Protein AF-A0A4D7C1N7-F1 (afdb_monomer_lite)

Organism: NCBI:txid1763828

InterPro domains:
  IPR000531 TonB-dependent receptor-like, beta-barrel [PF00593] (31-171)
  IPR036942 TonB-dependent receptor-like, beta-barrel domain superfamily [G3DSA:2.40.170.20] (19-176)

pLDDT: mean 81.2, std 18.12, range [31.86, 98.12]

Radius of gyration: 34.96 Å; chains: 1; bounding box: 99×56×74 Å

Foldseek 3Di:
DDDDDDDDDDDPPDDPPPDAPAAPADPDHKDKDKDKDKDKDWDKDCDDPQLQDPPSDPPSFWRQHIWIDMKMKIKIKMKMKHFHHDDDQQFNTKIKIKMKMWMAMPQPGIDIKIKIKIWGDRDPPDIDIDMDIDDDDDDDRCRRTPDDIDGDDDDPDDLLADDDDQSHVVNDVVNVVVCVVVVSHPVVVPPDPDDDPDDDD

Structure (mmCIF, N/CA/C/O backbone):
data_AF-A0A4D7C1N7-F1
#
_entry.id   AF-A0A4D7C1N7-F1
#
loop_
_atom_site.group_PDB
_atom_site.id
_atom_site.type_symbol
_atom_site.label_atom_id
_atom_site.label_alt_id
_atom_site.label_comp_id
_atom_site.label_asym_id
_atom_site.label_entity_id
_atom_site.label_seq_id
_atom_site.pdbx_PDB_ins_code
_atom_site.Cartn_x
_atom_site.Cartn_y
_atom_site.Cartn_z
_atom_site.occupancy
_atom_site.B_iso_or_equiv
_atom_site.auth_seq_id
_atom_site.auth_comp_id
_atom_site.auth_asym_id
_atom_site.auth_atom_id
_atom_site.pdbx_PDB_model_num
ATOM 1 N N . MET A 1 1 ? -36.394 29.570 6.325 1.00 36.06 1 MET A N 1
ATOM 2 C CA . MET A 1 1 ? -37.625 29.025 5.717 1.00 36.06 1 MET A CA 1
ATOM 3 C C . MET A 1 1 ? -37.287 27.604 5.279 1.00 36.06 1 MET A C 1
ATOM 5 O O . MET A 1 1 ? -36.776 27.417 4.192 1.00 36.06 1 MET A O 1
ATOM 9 N N . VAL A 1 2 ? -37.110 26.655 6.207 1.00 39.69 2 VAL A N 1
ATOM 10 C CA . VAL A 1 2 ? -38.154 25.802 6.819 1.00 39.69 2 VAL A CA 1
ATOM 11 C C . VAL A 1 2 ? -39.262 25.487 5.828 1.00 39.69 2 VAL A C 1
ATOM 13 O O . VAL A 1 2 ? -39.959 26.418 5.453 1.00 39.69 2 VAL A O 1
ATOM 16 N N . LEU A 1 3 ? -39.399 24.210 5.463 1.00 31.86 3 LEU A N 1
ATOM 17 C CA . LEU A 1 3 ? -40.602 23.397 5.679 1.00 31.86 3 LEU A CA 1
ATOM 18 C C . LEU A 1 3 ? -40.221 21.906 5.539 1.00 31.86 3 LEU A C 1
ATOM 20 O O . LEU A 1 3 ? -39.927 21.435 4.445 1.00 31.86 3 LEU A O 1
ATOM 24 N N . TYR A 1 4 ? -40.224 21.181 6.661 1.00 44.03 4 TYR A N 1
ATOM 25 C CA . TYR A 1 4 ? -40.643 19.774 6.676 1.00 44.03 4 TYR A CA 1
ATOM 26 C C . TYR A 1 4 ? -42.178 19.762 6.687 1.00 44.03 4 TYR A C 1
ATOM 28 O O . TYR A 1 4 ? -42.777 20.662 7.284 1.00 44.03 4 TYR A O 1
ATOM 36 N N . PRO A 1 5 ? -42.805 18.760 6.054 1.00 56.47 5 PRO A N 1
ATOM 37 C CA . PRO A 1 5 ? -43.785 17.988 6.816 1.00 56.47 5 PRO A CA 1
ATOM 38 C C . PRO A 1 5 ? -43.743 16.474 6.521 1.00 56.47 5 PRO A C 1
ATOM 40 O O . PRO A 1 5 ? -43.753 16.034 5.375 1.00 56.47 5 PRO A O 1
ATOM 43 N N . ASP A 1 6 ? -43.673 15.707 7.609 1.00 48.59 6 ASP A N 1
ATOM 44 C CA . ASP A 1 6 ? -44.463 14.515 7.948 1.00 48.59 6 ASP A CA 1
ATOM 45 C C . ASP A 1 6 ? -44.915 13.535 6.848 1.00 48.59 6 ASP A C 1
ATOM 47 O O . ASP A 1 6 ? -45.867 13.792 6.112 1.00 48.59 6 ASP A O 1
ATOM 51 N N . LEU A 1 7 ? -44.373 12.305 6.893 1.00 44.16 7 LEU A N 1
ATOM 52 C CA . LEU A 1 7 ? -45.100 11.103 6.466 1.00 44.16 7 LEU A CA 1
ATOM 53 C C . LEU A 1 7 ? -45.014 9.974 7.515 1.00 44.16 7 LEU A C 1
ATOM 55 O O . LEU A 1 7 ? -43.920 9.691 8.013 1.00 44.16 7 LEU A O 1
ATOM 59 N N . PRO A 1 8 ? -46.143 9.319 7.859 1.00 49.84 8 PRO A N 1
ATOM 60 C CA . PRO A 1 8 ? -46.243 8.457 9.029 1.00 49.84 8 PRO A CA 1
ATOM 61 C C . PRO A 1 8 ? -46.260 6.948 8.657 1.00 49.84 8 PRO A C 1
ATOM 63 O O . PRO A 1 8 ? -46.910 6.526 7.709 1.00 49.84 8 PRO A O 1
ATOM 66 N N . TRP A 1 9 ? -45.499 6.157 9.427 1.00 44.12 9 TRP A N 1
ATOM 67 C CA . TRP A 1 9 ? -45.561 4.699 9.670 1.00 44.12 9 TRP A CA 1
ATOM 68 C C . TRP A 1 9 ? -46.012 3.733 8.542 1.00 44.12 9 TRP A C 1
ATOM 70 O O . TRP A 1 9 ? -47.191 3.475 8.334 1.00 44.12 9 TRP A O 1
ATOM 80 N N . TYR A 1 10 ? -45.054 2.967 8.006 1.00 42.97 10 TYR A N 1
ATOM 81 C CA . TYR A 1 10 ? -45.250 1.526 7.798 1.00 42.97 10 TYR A CA 1
ATOM 82 C C . TYR A 1 10 ? -44.288 0.780 8.722 1.00 42.97 10 TYR A C 1
ATOM 84 O O . TYR A 1 10 ? -43.076 0.731 8.526 1.00 42.97 10 TYR A O 1
ATOM 92 N N . SER A 1 11 ? -44.856 0.265 9.807 1.00 51.91 11 SER A N 1
ATOM 93 C CA . SER A 1 11 ? -44.185 -0.580 10.780 1.00 51.91 11 SER A CA 1
ATOM 94 C C . SER A 1 11 ? -43.957 -1.969 10.185 1.00 51.91 11 SER A C 1
ATOM 96 O O . SER A 1 11 ? -44.837 -2.821 10.246 1.00 51.91 11 SER A O 1
ATOM 98 N N . THR A 1 12 ? -42.738 -2.237 9.730 1.00 44.12 12 THR A N 1
ATOM 99 C CA . THR A 1 12 ? -42.162 -3.590 9.693 1.00 44.12 12 THR A CA 1
ATOM 100 C C . THR A 1 12 ? -41.132 -3.735 10.811 1.00 44.12 12 THR A C 1
ATOM 102 O O . THR A 1 12 ? -39.962 -4.045 10.611 1.00 44.12 12 THR A O 1
ATOM 105 N N . ARG A 1 13 ? -41.595 -3.559 12.056 1.00 55.88 13 ARG A N 1
ATOM 106 C CA . ARG A 1 13 ? -40.982 -4.237 13.202 1.00 55.88 13 ARG A CA 1
ATOM 107 C C . ARG A 1 13 ? -41.316 -5.724 13.109 1.00 55.88 13 ARG A C 1
ATOM 109 O O . ARG A 1 13 ? -42.273 -6.187 13.715 1.00 55.88 13 ARG A O 1
ATOM 116 N N . CYS A 1 14 ? -40.530 -6.476 12.350 1.00 43.00 14 CYS A N 1
ATOM 117 C CA . CYS A 1 14 ? -40.550 -7.930 12.425 1.00 43.00 14 CYS A CA 1
ATOM 118 C C . CYS A 1 14 ? -39.119 -8.450 12.231 1.00 43.00 14 CYS A C 1
ATOM 120 O O . CYS A 1 14 ? -38.614 -8.503 11.119 1.00 43.00 14 CYS A O 1
ATOM 122 N N . CYS A 1 15 ? -38.457 -8.786 13.343 1.00 48.84 15 CYS A N 1
ATOM 123 C CA . CYS A 1 15 ? -37.173 -9.502 13.404 1.00 48.84 15 CYS A CA 1
ATOM 124 C C . CYS A 1 15 ? -35.856 -8.753 13.095 1.00 48.84 15 CYS A C 1
ATOM 126 O O . CYS A 1 15 ? -35.024 -9.254 12.349 1.00 48.84 15 CYS A O 1
ATOM 128 N N . GLN A 1 16 ? -35.540 -7.670 13.815 1.00 47.62 16 GLN A N 1
ATOM 129 C CA . GLN A 1 16 ? -34.135 -7.248 14.009 1.00 47.62 16 GLN A CA 1
ATOM 130 C C . GLN A 1 16 ? -33.789 -7.108 15.494 1.00 47.62 16 GLN A C 1
ATOM 132 O O . GLN A 1 16 ? -33.420 -6.059 16.004 1.00 47.62 16 GLN A O 1
ATOM 137 N N . ARG A 1 17 ? -33.893 -8.228 16.213 1.00 43.50 17 ARG A N 1
ATOM 138 C CA . ARG A 1 17 ? -33.329 -8.391 17.559 1.00 43.50 17 ARG A CA 1
ATOM 139 C C . ARG A 1 17 ? -31.938 -9.027 17.464 1.00 43.50 17 ARG A C 1
ATOM 141 O O . ARG A 1 17 ? -31.672 -10.031 18.112 1.00 43.50 17 ARG A O 1
ATOM 148 N N . ARG A 1 18 ? -31.047 -8.473 16.638 1.00 50.19 18 ARG A N 1
ATOM 149 C CA . ARG A 1 18 ? -29.606 -8.706 16.796 1.00 50.19 18 ARG A CA 1
ATOM 150 C C . ARG A 1 18 ? -29.072 -7.477 17.501 1.00 50.19 18 ARG A C 1
ATOM 152 O O . ARG A 1 18 ? -28.907 -6.441 16.872 1.00 50.19 18 ARG A O 1
ATOM 159 N N . ARG A 1 19 ? -28.903 -7.567 18.825 1.00 58.88 19 ARG A N 1
ATOM 160 C CA . ARG A 1 19 ? -28.134 -6.550 19.545 1.00 58.88 19 ARG A CA 1
ATOM 161 C C . ARG A 1 19 ? -26.774 -6.486 18.846 1.00 58.88 19 ARG A C 1
ATOM 163 O O . ARG A 1 19 ? -26.156 -7.546 18.712 1.00 58.88 19 ARG A O 1
ATOM 170 N N . PRO A 1 20 ? -26.355 -5.322 18.335 1.00 69.62 20 PRO A N 1
ATOM 171 C CA . PRO A 1 20 ? -25.002 -5.176 17.834 1.00 69.62 20 PRO A CA 1
ATOM 172 C C . PRO A 1 20 ? -24.020 -5.651 18.909 1.00 69.62 20 PRO A C 1
ATOM 174 O O . PRO A 1 20 ? -24.301 -5.525 20.103 1.00 69.62 20 PRO A O 1
ATOM 177 N N . VAL A 1 21 ? -22.902 -6.248 18.501 1.00 79.12 21 VAL A N 1
ATOM 178 C CA . VAL A 1 21 ? -21.856 -6.622 19.457 1.00 79.12 21 VAL A CA 1
ATOM 179 C C . VAL A 1 21 ? -21.313 -5.320 20.037 1.00 79.12 21 VAL A C 1
ATOM 181 O O . VAL A 1 21 ? -20.718 -4.524 19.320 1.00 79.12 21 VAL A O 1
ATOM 184 N N . THR A 1 22 ? -21.575 -5.088 21.315 1.00 81.44 22 THR A N 1
ATOM 185 C CA . THR A 1 22 ? -21.154 -3.900 22.060 1.00 81.44 22 THR A CA 1
ATOM 186 C C . THR A 1 22 ? -20.223 -4.362 23.171 1.00 81.44 22 THR A C 1
ATOM 188 O O . THR A 1 22 ? -20.437 -5.428 23.758 1.00 81.44 22 THR A O 1
ATOM 191 N N . SER A 1 23 ? -19.158 -3.607 23.438 1.00 78.56 23 SER A N 1
ATOM 192 C CA . SER A 1 23 ? -18.280 -3.925 24.563 1.00 78.56 23 SER A CA 1
ATOM 193 C C . SER A 1 23 ? -19.029 -3.695 25.886 1.00 78.56 23 SER A C 1
ATOM 195 O O . SER A 1 23 ? -19.930 -2.861 25.950 1.00 78.56 23 SER A O 1
ATOM 197 N N . PRO A 1 24 ? -18.697 -4.411 26.971 1.00 79.25 24 PRO A N 1
ATOM 198 C CA . PRO A 1 24 ? -19.421 -4.285 28.240 1.00 79.25 24 PRO A CA 1
ATOM 199 C C . PRO A 1 24 ? -19.330 -2.888 28.887 1.00 79.25 24 PRO A C 1
ATOM 201 O O . PRO A 1 24 ? -20.067 -2.615 29.833 1.00 79.25 24 PRO A O 1
ATOM 204 N N . PHE A 1 25 ? -18.445 -2.012 28.398 1.00 82.69 25 PHE A N 1
ATOM 205 C CA . PHE A 1 25 ? -18.213 -0.670 28.938 1.00 82.69 25 PHE A CA 1
ATOM 206 C C . PHE A 1 25 ? -18.481 0.462 27.935 1.00 82.69 25 PHE A C 1
ATOM 208 O O . PHE A 1 25 ? -18.199 1.616 28.259 1.00 82.69 25 PHE A O 1
ATOM 215 N N . ALA A 1 26 ? -19.020 0.156 26.753 1.00 83.69 26 ALA A N 1
ATOM 216 C CA . ALA A 1 26 ? -19.435 1.147 25.763 1.00 83.69 26 ALA A CA 1
ATOM 217 C C . ALA A 1 26 ? -20.944 1.063 25.502 1.00 83.69 26 ALA A C 1
ATOM 219 O O . ALA A 1 26 ? -21.574 0.031 25.731 1.00 83.69 26 ALA A O 1
ATOM 220 N N . GLU A 1 27 ? -21.521 2.156 25.019 1.00 82.94 27 GLU A N 1
ATOM 221 C CA . GLU A 1 27 ? -22.913 2.231 24.575 1.00 82.94 27 GLU A CA 1
ATOM 222 C C . GLU A 1 27 ? -22.997 2.009 23.057 1.00 82.94 27 GLU A C 1
ATOM 224 O O . GLU A 1 27 ? -23.928 1.370 22.555 1.00 82.94 27 GLU A O 1
ATOM 229 N N . THR A 1 28 ? -21.972 2.456 22.330 1.00 86.75 28 THR A N 1
ATOM 230 C CA . THR A 1 28 ? -21.829 2.293 20.885 1.00 86.75 28 THR A CA 1
ATOM 231 C C . THR A 1 28 ? -21.400 0.875 20.506 1.00 86.75 28 THR A C 1
ATOM 233 O O . THR A 1 28 ? -20.572 0.230 21.153 1.00 86.75 28 THR A O 1
ATOM 236 N N . SER A 1 29 ? -21.948 0.377 19.400 1.00 89.94 29 SER A N 1
ATOM 237 C CA . SER A 1 29 ? -21.620 -0.937 18.855 1.00 89.94 29 SER A CA 1
ATOM 238 C C . SER A 1 29 ? -20.271 -0.993 18.146 1.00 89.94 29 SER A C 1
ATOM 240 O O . SER A 1 29 ? -19.828 -0.012 17.553 1.00 89.94 29 SER A O 1
ATOM 242 N N . VAL A 1 30 ? -19.689 -2.188 18.086 1.00 92.31 30 VAL A N 1
ATOM 243 C CA . VAL A 1 30 ? -18.550 -2.493 17.218 1.00 92.31 30 VAL A CA 1
ATOM 244 C C . VAL A 1 30 ? -18.946 -2.317 15.751 1.00 92.31 30 VAL A C 1
ATOM 246 O O . VAL A 1 30 ? -19.902 -2.932 15.274 1.00 92.31 30 VAL A O 1
ATOM 249 N N . GLY A 1 31 ? -18.192 -1.482 15.039 1.00 93.12 31 GLY A N 1
ATOM 250 C CA . GLY A 1 31 ? -18.296 -1.302 13.596 1.00 93.12 31 GLY A CA 1
ATOM 251 C C . GLY A 1 31 ? -17.292 -2.189 12.870 1.00 93.12 31 GLY A C 1
ATOM 252 O O . GLY A 1 31 ? -16.170 -2.363 13.336 1.00 93.12 31 GLY A O 1
ATOM 253 N N . PHE A 1 32 ? -17.674 -2.743 11.724 1.00 95.44 32 PHE A N 1
ATOM 254 C CA . PHE A 1 32 ? -16.751 -3.473 10.861 1.00 95.44 32 PHE A CA 1
ATOM 255 C C . PHE A 1 32 ? -17.080 -3.227 9.391 1.00 95.44 32 PHE A C 1
ATOM 257 O O . PHE A 1 32 ? -18.236 -2.983 9.041 1.00 95.44 32 PHE A O 1
ATOM 264 N N . ALA A 1 33 ? -16.071 -3.342 8.537 1.00 96.38 33 ALA A N 1
ATOM 265 C CA . ALA A 1 33 ? -16.239 -3.400 7.094 1.00 96.38 33 ALA A CA 1
ATOM 266 C C . ALA A 1 33 ? -15.309 -4.464 6.517 1.00 96.38 33 ALA A C 1
ATOM 268 O O . ALA A 1 33 ? -14.191 -4.653 6.989 1.00 96.38 33 ALA A O 1
ATOM 269 N N . ILE A 1 34 ? -15.785 -5.178 5.504 1.00 97.62 34 ILE A N 1
ATOM 270 C CA . ILE A 1 34 ? -15.008 -6.159 4.750 1.00 97.62 34 ILE A CA 1
ATOM 271 C C . ILE A 1 34 ? -15.309 -5.974 3.271 1.00 97.62 34 ILE A C 1
ATOM 273 O O . ILE A 1 34 ? -16.431 -5.626 2.900 1.00 97.62 34 ILE A O 1
ATOM 277 N N . GLY A 1 35 ? -14.320 -6.209 2.423 1.00 97.81 35 GLY A N 1
ATOM 278 C CA . GLY A 1 35 ? -14.484 -6.043 0.990 1.00 97.81 35 GLY A CA 1
ATOM 279 C C . GLY A 1 35 ? -13.368 -6.688 0.193 1.00 97.81 35 GLY A C 1
ATOM 280 O O . GLY A 1 35 ? -12.356 -7.136 0.733 1.00 97.81 35 GLY A O 1
ATOM 281 N N . GLY A 1 36 ? -13.571 -6.727 -1.116 1.00 97.81 36 GLY A N 1
ATOM 282 C CA . GLY A 1 36 ? -12.571 -7.165 -2.072 1.00 97.81 36 GLY A CA 1
ATOM 283 C C . GLY A 1 36 ? -12.666 -6.354 -3.353 1.00 97.81 36 GLY A C 1
ATOM 284 O O . GLY A 1 36 ? -13.717 -5.795 -3.665 1.00 97.81 36 GLY A O 1
ATOM 285 N N . GLU A 1 37 ? -11.556 -6.271 -4.073 1.00 96.62 37 GLU A N 1
ATOM 286 C CA . GLU A 1 37 ? -11.440 -5.475 -5.286 1.00 96.62 37 GLU A CA 1
ATOM 287 C C . GLU A 1 37 ? -10.559 -6.177 -6.320 1.00 96.62 37 GLU A C 1
ATOM 289 O O . GLU A 1 37 ? -9.574 -6.832 -5.982 1.00 96.62 37 GLU A O 1
ATOM 294 N N . TYR A 1 38 ? -10.907 -6.017 -7.595 1.00 97.31 38 TYR A N 1
ATOM 295 C CA . TYR A 1 38 ? -10.075 -6.419 -8.720 1.00 97.31 38 TYR A CA 1
ATOM 296 C C . TYR A 1 38 ? -9.839 -5.222 -9.637 1.00 97.31 38 TYR A C 1
ATOM 298 O O . TYR A 1 38 ? -10.790 -4.543 -10.027 1.00 97.31 38 TYR A O 1
ATOM 306 N N . ARG A 1 39 ? -8.580 -4.985 -10.016 1.00 96.25 39 ARG A N 1
ATOM 307 C CA . ARG A 1 39 ? -8.201 -3.919 -10.953 1.00 96.25 39 ARG A CA 1
ATOM 308 C C . ARG A 1 39 ? -7.243 -4.440 -12.018 1.00 96.25 39 ARG A C 1
ATOM 310 O O . ARG A 1 39 ? -6.283 -5.136 -11.699 1.00 96.25 39 ARG A O 1
ATOM 317 N N . GLY A 1 40 ? -7.475 -4.054 -13.270 1.00 95.81 40 GLY A N 1
ATOM 318 C CA . GLY A 1 40 ? -6.575 -4.310 -14.395 1.00 95.81 40 GLY A CA 1
ATOM 319 C C . GLY A 1 40 ? -6.024 -3.007 -14.963 1.00 95.81 40 GLY A C 1
ATOM 320 O O . GLY A 1 40 ? -6.782 -2.078 -15.232 1.00 95.81 40 GLY A O 1
ATOM 321 N N . TYR A 1 41 ? -4.710 -2.945 -15.161 1.00 94.38 41 TYR A N 1
ATOM 322 C CA . TYR A 1 41 ? -4.005 -1.787 -15.702 1.00 94.38 41 TYR A CA 1
ATOM 323 C C . TYR A 1 41 ? -3.310 -2.163 -17.003 1.00 94.38 41 TYR A C 1
ATOM 325 O O . TYR A 1 41 ? -2.660 -3.205 -17.089 1.00 94.38 41 TYR A O 1
ATOM 333 N N . ARG A 1 42 ? -3.416 -1.298 -18.013 1.00 94.56 42 ARG A N 1
ATOM 334 C CA . ARG A 1 42 ? -2.716 -1.422 -19.294 1.00 94.56 42 ARG A CA 1
ATOM 335 C C . ARG A 1 42 ? -2.275 -0.044 -19.758 1.00 94.56 42 ARG A C 1
ATOM 337 O O . ARG A 1 42 ? -3.025 0.916 -19.620 1.00 94.56 42 ARG A O 1
ATOM 344 N N . GLY A 1 43 ? -1.088 0.029 -20.338 1.00 93.25 43 GLY A N 1
ATOM 345 C CA . GLY A 1 43 ? -0.569 1.248 -20.940 1.00 93.25 43 GLY A CA 1
ATOM 346 C C . GLY A 1 43 ? 0.509 0.932 -21.961 1.00 93.25 43 GLY A C 1
ATOM 347 O O . GLY A 1 43 ? 1.119 -0.140 -21.932 1.00 93.25 43 GLY A O 1
ATOM 348 N N . SER A 1 44 ? 0.708 1.865 -22.877 1.00 92.19 44 SER A N 1
ATOM 349 C CA . SER A 1 44 ? 1.772 1.814 -23.868 1.00 92.19 44 SER A CA 1
ATOM 350 C C . SER A 1 44 ? 2.234 3.222 -24.202 1.00 92.19 44 SER A C 1
ATOM 352 O O . SER A 1 44 ? 1.413 4.138 -24.241 1.00 92.19 44 SER A O 1
ATOM 354 N N . SER A 1 45 ? 3.523 3.366 -24.477 1.00 89.62 45 SER A N 1
ATOM 355 C CA . SER A 1 45 ? 4.123 4.556 -25.064 1.00 89.62 45 SER A CA 1
ATOM 356 C C . SER A 1 45 ? 4.740 4.148 -26.389 1.00 89.62 45 SER A C 1
ATOM 358 O O . SER A 1 45 ? 5.561 3.234 -26.414 1.00 89.62 45 SER A O 1
ATOM 360 N N . LEU A 1 46 ? 4.311 4.799 -27.466 1.00 90.69 46 LEU A N 1
ATOM 361 C CA . LEU A 1 46 ? 4.855 4.589 -28.801 1.00 90.69 46 LEU A CA 1
ATOM 362 C C . LEU A 1 46 ? 5.605 5.853 -29.211 1.00 90.69 46 LEU A C 1
ATOM 364 O O . LEU A 1 46 ? 5.047 6.949 -29.132 1.00 90.69 46 LEU A O 1
ATOM 368 N N . SER A 1 47 ? 6.850 5.684 -29.624 1.00 88.12 47 SER A N 1
ATOM 369 C CA . SER A 1 47 ? 7.740 6.745 -30.080 1.00 88.12 47 SER A CA 1
ATOM 370 C C . SER A 1 47 ? 7.897 6.678 -31.598 1.00 88.12 47 SER A C 1
ATOM 372 O O . SER A 1 47 ? 7.761 5.618 -32.208 1.00 88.12 47 SER A O 1
ATOM 374 N N . ASP A 1 48 ? 8.207 7.803 -32.236 1.00 89.88 48 ASP A N 1
ATOM 375 C CA . ASP A 1 48 ? 8.562 7.823 -33.653 1.00 89.88 48 ASP A CA 1
ATOM 376 C C . ASP A 1 48 ? 9.963 7.229 -33.888 1.00 89.88 48 ASP A C 1
ATOM 378 O O . ASP A 1 48 ? 10.795 7.156 -32.983 1.00 89.88 48 ASP A O 1
ATOM 382 N N . LEU A 1 49 ? 10.240 6.805 -35.124 1.00 87.19 49 LEU A N 1
ATOM 383 C CA . LEU A 1 49 ? 11.471 6.083 -35.470 1.00 87.19 49 LEU A CA 1
ATOM 384 C C . LEU A 1 49 ? 12.751 6.880 -35.156 1.00 87.19 49 LEU A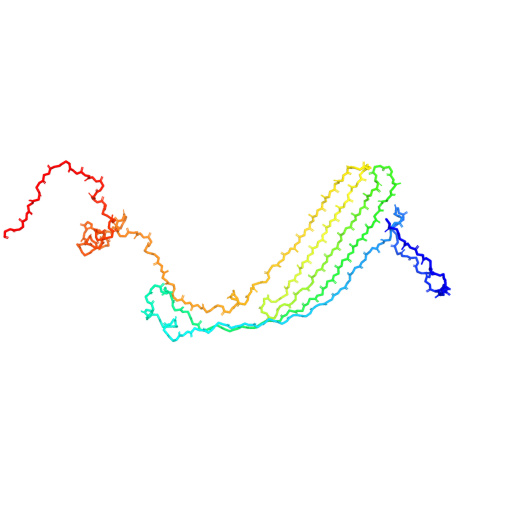 C 1
ATOM 386 O O . LEU A 1 49 ? 13.760 6.287 -34.769 1.00 87.19 49 LEU A O 1
ATOM 390 N N . LEU A 1 50 ? 12.700 8.212 -35.269 1.00 86.94 50 LEU A N 1
ATOM 391 C CA . LEU A 1 50 ? 13.828 9.080 -34.933 1.00 86.94 50 LEU A CA 1
ATOM 392 C C . LEU A 1 50 ? 14.101 9.069 -33.422 1.00 86.94 50 LEU A C 1
ATOM 394 O O . LEU A 1 50 ? 15.246 8.902 -33.017 1.00 86.94 50 LEU A O 1
ATOM 398 N N . SER A 1 51 ? 13.070 9.151 -32.573 1.00 85.75 51 SER A N 1
ATOM 399 C CA . SER A 1 51 ? 13.243 9.099 -31.110 1.00 85.75 51 SER A CA 1
ATOM 400 C C . SER A 1 51 ? 13.683 7.727 -30.594 1.00 85.75 51 SER A C 1
ATOM 402 O O . SER A 1 51 ? 14.274 7.635 -29.516 1.00 85.75 51 SER A O 1
ATOM 404 N N . GLN A 1 52 ? 13.405 6.654 -31.338 1.00 85.44 52 GLN A N 1
ATOM 405 C CA . GLN A 1 52 ? 13.862 5.302 -31.003 1.00 85.44 52 GLN A CA 1
ATOM 406 C C . GLN A 1 52 ? 15.333 5.053 -31.373 1.00 85.44 52 GLN A C 1
ATOM 408 O O . GLN A 1 52 ? 15.951 4.141 -30.824 1.00 85.44 52 GLN A O 1
ATOM 413 N N . THR A 1 53 ? 15.903 5.844 -32.285 1.00 82.38 53 THR A N 1
ATOM 414 C CA . THR A 1 53 ? 17.265 5.634 -32.791 1.00 82.38 53 THR A CA 1
ATOM 415 C C . THR A 1 53 ? 18.252 6.555 -32.061 1.00 82.38 53 THR A C 1
ATOM 417 O O . THR A 1 53 ? 18.073 7.775 -32.076 1.00 82.38 53 THR A O 1
ATOM 420 N N . PRO A 1 54 ? 19.307 6.024 -31.407 1.00 80.81 54 PRO A N 1
ATOM 421 C CA . PRO A 1 54 ? 20.289 6.861 -30.721 1.00 80.81 54 PRO A CA 1
ATOM 422 C C . PRO A 1 54 ? 20.957 7.860 -31.678 1.00 80.81 54 PRO A C 1
ATOM 424 O O . PRO A 1 54 ? 21.503 7.461 -32.700 1.00 80.81 54 PRO A O 1
ATOM 427 N N . GLY A 1 55 ? 20.960 9.147 -31.320 1.00 77.44 55 GLY A N 1
ATOM 428 C CA . GLY A 1 55 ? 21.680 10.196 -32.055 1.00 77.44 55 GLY A CA 1
ATOM 429 C C . GLY A 1 55 ? 20.923 10.863 -33.212 1.00 77.44 55 GLY A C 1
ATOM 430 O O . GLY A 1 55 ? 21.402 11.876 -33.711 1.00 77.44 55 GLY A O 1
ATOM 431 N N . GLU A 1 56 ? 19.739 10.375 -33.593 1.00 83.94 56 GLU A N 1
ATOM 432 C CA . GLU A 1 56 ? 18.967 10.943 -34.716 1.00 83.94 56 GLU A CA 1
ATOM 433 C C . GLU A 1 56 ? 18.201 12.226 -34.349 1.00 83.94 56 GLU A C 1
ATOM 435 O O . GLU A 1 56 ? 17.934 13.066 -35.207 1.00 83.94 56 GLU A O 1
ATOM 440 N N . VAL A 1 57 ? 17.867 12.420 -33.067 1.00 80.19 57 VAL A N 1
ATOM 441 C CA . VAL A 1 57 ? 17.194 13.633 -32.575 1.00 80.19 57 VAL A CA 1
ATOM 442 C C . VAL A 1 57 ? 18.136 14.410 -31.660 1.00 80.19 57 VAL A C 1
ATOM 444 O O . VAL A 1 57 ? 18.424 14.000 -30.531 1.00 80.19 57 VAL A O 1
ATOM 447 N N . LEU A 1 58 ? 18.603 15.566 -32.140 1.00 77.62 58 LEU A N 1
ATOM 448 C CA . LEU A 1 58 ? 19.455 16.469 -31.366 1.00 77.62 58 LEU A CA 1
ATOM 449 C C . LEU A 1 58 ? 18.726 16.918 -30.088 1.00 77.62 58 LEU A C 1
ATOM 451 O O . LEU A 1 58 ? 17.630 17.470 -30.148 1.00 77.62 58 LEU A O 1
ATOM 455 N N . GLY A 1 59 ? 19.340 16.686 -28.926 1.00 74.38 59 GLY A N 1
ATOM 456 C CA . GLY A 1 59 ? 18.787 17.067 -27.619 1.00 74.38 59 GLY A CA 1
ATOM 457 C C . GLY A 1 59 ? 17.820 16.061 -26.978 1.00 74.38 59 GLY A C 1
ATOM 458 O O . GLY A 1 59 ? 17.405 16.292 -25.848 1.00 74.38 59 GLY A O 1
ATOM 459 N N . ASN A 1 60 ? 17.502 14.935 -27.631 1.00 74.19 60 ASN A N 1
ATOM 460 C CA . ASN A 1 60 ? 16.615 13.896 -27.074 1.00 74.19 60 ASN A CA 1
ATOM 461 C C . ASN A 1 60 ? 17.299 12.981 -26.038 1.00 74.19 60 ASN A C 1
ATOM 463 O O . ASN A 1 60 ? 16.658 12.183 -25.362 1.00 74.19 60 ASN A O 1
ATOM 467 N N . GLY A 1 61 ? 18.618 13.094 -25.887 1.00 77.31 61 GLY A N 1
ATOM 468 C CA . GLY A 1 61 ? 19.366 12.259 -24.960 1.00 77.31 61 GLY A CA 1
ATOM 469 C C . GLY A 1 61 ? 19.504 10.820 -25.457 1.00 77.31 61 GLY A C 1
ATOM 470 O O . GLY A 1 61 ? 20.095 10.578 -26.509 1.00 77.31 61 GLY A O 1
ATOM 471 N N . ALA A 1 62 ? 18.998 9.871 -24.668 1.00 81.31 62 ALA A N 1
ATOM 472 C CA . ALA A 1 62 ? 18.996 8.447 -24.990 1.00 81.31 62 ALA A CA 1
ATOM 473 C C . ALA A 1 62 ? 17.848 8.076 -25.940 1.00 81.31 62 ALA A C 1
ATOM 475 O O . ALA A 1 62 ? 16.849 8.786 -26.035 1.00 81.31 62 ALA A O 1
ATOM 476 N N . ALA A 1 63 ? 17.959 6.920 -26.598 1.00 84.75 63 ALA A N 1
ATOM 477 C CA . ALA A 1 63 ? 16.835 6.348 -27.333 1.00 84.75 63 ALA A CA 1
ATOM 478 C C . ALA A 1 63 ? 15.621 6.153 -26.411 1.00 84.75 63 ALA A C 1
ATOM 480 O O . ALA A 1 63 ? 15.774 5.709 -25.270 1.00 84.75 63 ALA A O 1
ATOM 481 N N . ASN A 1 64 ? 14.424 6.426 -26.931 1.00 86.69 64 ASN A N 1
ATOM 482 C CA . ASN A 1 64 ? 13.154 6.248 -26.234 1.00 86.69 64 ASN A CA 1
ATOM 483 C C . ASN A 1 64 ? 12.313 5.155 -26.925 1.00 86.69 64 ASN A C 1
ATOM 485 O O . ASN A 1 64 ? 11.377 5.476 -27.660 1.00 86.69 64 ASN A O 1
ATOM 489 N N . PRO A 1 65 ? 12.674 3.868 -26.770 1.00 87.31 65 PRO A N 1
ATOM 490 C CA . PRO A 1 65 ? 12.001 2.768 -27.446 1.00 87.31 65 PRO A CA 1
ATOM 491 C C . PRO A 1 65 ? 10.566 2.579 -26.951 1.00 87.31 65 PRO A C 1
ATOM 493 O O . PRO A 1 65 ? 10.211 2.972 -25.837 1.00 87.31 65 PRO A O 1
ATOM 496 N N . ASP A 1 66 ? 9.754 1.940 -27.789 1.00 89.69 66 ASP A N 1
ATOM 497 C CA . ASP A 1 66 ? 8.361 1.647 -27.470 1.00 89.69 66 ASP A CA 1
ATOM 498 C C . ASP A 1 66 ? 8.246 0.815 -26.192 1.00 89.69 66 ASP A C 1
ATOM 500 O O . ASP A 1 66 ? 8.968 -0.161 -25.970 1.00 89.69 66 ASP A O 1
ATOM 504 N N . THR A 1 67 ? 7.282 1.181 -25.354 1.00 89.62 67 THR A N 1
ATOM 505 C CA . THR A 1 67 ? 7.011 0.490 -24.096 1.00 89.62 67 THR A CA 1
ATOM 506 C C . THR A 1 67 ? 5.563 0.049 -24.066 1.00 89.62 67 THR A C 1
ATOM 508 O O . THR A 1 67 ? 4.653 0.776 -24.464 1.00 89.62 67 THR A O 1
ATOM 511 N N . SER A 1 68 ? 5.314 -1.169 -23.600 1.00 91.44 68 SER A N 1
ATOM 512 C CA . SER A 1 68 ? 3.954 -1.636 -23.360 1.00 91.44 68 SER A CA 1
ATOM 513 C C . SER A 1 68 ? 3.924 -2.570 -22.165 1.00 91.44 68 SER A C 1
ATOM 515 O O . SER A 1 68 ? 4.835 -3.366 -21.949 1.00 91.44 68 SER A O 1
ATOM 517 N N . GLY A 1 69 ? 2.867 -2.454 -21.370 1.00 92.94 69 GLY A N 1
ATOM 518 C CA . GLY A 1 69 ? 2.761 -3.174 -20.116 1.00 92.94 69 GLY A CA 1
ATOM 519 C C . GLY A 1 69 ? 1.320 -3.368 -19.690 1.00 92.94 69 GLY A C 1
ATOM 520 O O . GLY A 1 69 ? 0.427 -2.580 -20.020 1.00 92.94 69 GLY A O 1
ATOM 521 N N . ARG A 1 70 ? 1.091 -4.436 -18.931 1.00 94.69 70 ARG A N 1
ATOM 522 C CA . ARG A 1 70 ? -0.166 -4.656 -18.221 1.00 94.69 70 ARG A CA 1
ATOM 523 C C . ARG A 1 70 ? 0.069 -5.413 -16.925 1.00 94.69 70 ARG A C 1
ATOM 525 O O . ARG A 1 70 ? 0.919 -6.298 -16.881 1.00 94.69 70 ARG A O 1
ATOM 532 N N . TYR A 1 71 ? -0.723 -5.118 -15.905 1.00 95.94 71 TYR A N 1
ATOM 533 C CA . TYR A 1 71 ? -0.747 -5.896 -14.672 1.00 95.94 71 TYR A CA 1
ATOM 534 C C . TYR A 1 71 ? -2.138 -5.877 -14.049 1.00 95.94 71 TYR A C 1
ATOM 536 O O . TYR A 1 71 ? -2.929 -4.962 -14.280 1.00 95.94 71 TYR A O 1
ATOM 544 N N . ASN A 1 72 ? -2.423 -6.900 -13.254 1.00 96.38 72 ASN A N 1
ATOM 545 C CA . ASN A 1 72 ? -3.695 -7.081 -12.574 1.00 96.38 72 ASN A CA 1
ATOM 546 C C . ASN A 1 72 ? -3.464 -7.180 -11.067 1.00 96.38 72 ASN A C 1
ATOM 548 O O . ASN A 1 72 ? -2.424 -7.673 -10.623 1.00 96.38 72 ASN A O 1
ATOM 552 N N . VAL A 1 73 ? -4.450 -6.726 -10.298 1.00 97.00 73 VAL A N 1
ATOM 553 C CA . VAL A 1 73 ? -4.415 -6.681 -8.836 1.00 97.00 73 VAL A CA 1
ATOM 554 C C . VAL A 1 73 ? -5.692 -7.290 -8.282 1.00 97.00 73 VAL A C 1
ATOM 556 O O . VAL A 1 73 ? -6.781 -6.894 -8.694 1.00 97.00 73 VAL A O 1
ATOM 559 N N . TYR A 1 74 ? -5.547 -8.210 -7.332 1.00 97.56 74 TYR A N 1
ATOM 560 C CA . TYR A 1 74 ? -6.638 -8.737 -6.514 1.00 97.56 74 TYR A CA 1
ATOM 561 C C . TYR A 1 74 ? -6.417 -8.315 -5.068 1.00 97.56 74 TYR A C 1
ATOM 563 O O . TYR A 1 74 ? -5.343 -8.552 -4.515 1.00 97.56 74 TYR A O 1
ATOM 571 N N . GLU A 1 75 ? -7.418 -7.705 -4.449 1.00 96.94 75 GLU A N 1
ATOM 572 C CA . GLU A 1 75 ? -7.330 -7.213 -3.080 1.00 96.94 75 GLU A CA 1
ATOM 573 C C . GLU A 1 75 ? -8.491 -7.726 -2.235 1.00 96.94 75 GLU A C 1
ATOM 575 O O . GLU A 1 75 ? -9.623 -7.833 -2.701 1.00 96.94 75 GLU A O 1
ATOM 580 N N . ALA A 1 76 ? -8.206 -8.011 -0.971 1.00 98.12 76 ALA A N 1
ATOM 581 C CA . ALA A 1 76 ? -9.193 -8.276 0.064 1.00 98.12 76 ALA A CA 1
ATOM 582 C C . ALA A 1 76 ? -8.825 -7.452 1.296 1.00 98.12 76 ALA A C 1
ATOM 584 O O . ALA A 1 76 ? -7.655 -7.380 1.673 1.00 98.12 76 ALA A O 1
ATOM 585 N N . PHE A 1 77 ? -9.800 -6.812 1.926 1.00 97.62 77 PHE A N 1
ATOM 586 C CA . PHE A 1 77 ? -9.568 -5.965 3.087 1.00 97.62 77 PHE A CA 1
ATOM 587 C C . PHE A 1 77 ? -10.656 -6.131 4.135 1.00 97.62 77 PHE A C 1
ATOM 589 O O . PHE A 1 77 ? -11.790 -6.512 3.842 1.00 97.62 77 PHE A O 1
ATOM 596 N N . GLY A 1 78 ? -10.289 -5.816 5.369 1.00 98.00 78 GLY A N 1
ATOM 597 C CA . GLY A 1 78 ? -11.201 -5.767 6.492 1.00 98.00 78 GLY A CA 1
ATOM 598 C C . GLY A 1 78 ? -10.735 -4.757 7.526 1.00 98.00 78 GLY A C 1
ATOM 599 O O . GLY A 1 78 ? -9.537 -4.601 7.756 1.00 98.00 78 GLY A O 1
ATOM 600 N N . GLU A 1 79 ? -11.687 -4.085 8.152 1.00 97.12 79 GLU A N 1
ATOM 601 C CA . GLU A 1 79 ? -11.461 -3.142 9.238 1.00 97.12 79 GLU A CA 1
ATOM 602 C C . GLU A 1 79 ? -12.508 -3.310 10.336 1.00 97.12 79 GLU A C 1
ATOM 604 O O . GLU A 1 79 ? -13.638 -3.745 10.102 1.00 97.12 79 GLU A O 1
ATOM 609 N N . LEU A 1 80 ? -12.095 -2.984 11.553 1.00 96.75 80 LEU A N 1
ATOM 610 C CA . LEU A 1 80 ? -12.857 -3.114 12.777 1.00 96.75 80 LEU A CA 1
ATOM 611 C C . LEU A 1 80 ? -12.625 -1.868 13.629 1.00 96.75 80 LEU A C 1
ATOM 613 O O . LEU A 1 80 ? -11.486 -1.458 13.852 1.00 96.75 80 LEU A O 1
ATOM 617 N N . ILE A 1 81 ? -13.709 -1.305 14.145 1.00 96.50 81 ILE A N 1
ATOM 618 C CA . ILE A 1 81 ? -13.710 -0.183 15.077 1.00 96.50 81 ILE A CA 1
ATOM 619 C C . ILE A 1 81 ? -14.457 -0.639 16.326 1.00 96.50 81 ILE A C 1
ATOM 621 O O . ILE A 1 81 ? -15.641 -0.971 16.276 1.00 96.50 81 ILE A O 1
ATOM 625 N N . VAL A 1 82 ? -13.751 -0.672 17.449 1.00 95.38 82 VAL A N 1
ATOM 626 C CA . VAL A 1 82 ? -14.236 -1.173 18.733 1.00 95.38 82 VAL A CA 1
ATOM 627 C C . VAL A 1 82 ? -14.269 -0.019 19.734 1.00 95.38 82 VAL A C 1
ATOM 629 O O . VAL A 1 82 ? -13.213 0.385 20.231 1.00 95.38 82 VAL A O 1
ATOM 632 N N . PRO A 1 83 ? -15.458 0.499 20.077 1.00 93.62 83 PRO A N 1
ATOM 633 C CA . PRO A 1 83 ? -15.635 1.328 21.263 1.00 93.62 83 PRO A CA 1
ATOM 634 C C . PRO A 1 83 ? -15.376 0.465 22.508 1.00 93.62 83 PRO A C 1
ATOM 636 O O . PRO A 1 83 ? -16.081 -0.515 22.755 1.00 93.62 83 PRO A O 1
ATOM 639 N N . VAL A 1 84 ? -14.325 0.765 23.270 1.00 92.25 84 VAL A N 1
ATOM 640 C CA . VAL A 1 84 ? -13.899 -0.013 24.448 1.00 92.25 84 VAL A CA 1
ATOM 641 C C . VAL A 1 84 ? -14.527 0.534 25.725 1.00 92.25 84 VAL A C 1
ATOM 643 O O . VAL A 1 84 ? -15.015 -0.253 26.529 1.00 92.25 84 VAL A O 1
ATOM 646 N N . VAL A 1 85 ? -14.512 1.858 25.918 1.00 92.25 85 VAL A N 1
ATOM 647 C CA . VAL A 1 85 ? -15.097 2.537 27.089 1.00 92.25 85 VAL A CA 1
ATOM 648 C C . VAL A 1 85 ? -15.732 3.853 26.659 1.00 92.25 85 VAL A C 1
ATOM 650 O O . VAL A 1 85 ? -15.096 4.635 25.954 1.00 92.25 85 VAL A O 1
ATOM 653 N N . GLU A 1 86 ? -16.946 4.123 27.126 1.00 92.38 86 GLU A N 1
ATOM 654 C CA . GLU A 1 86 ? -17.637 5.399 26.922 1.00 92.38 86 GLU A CA 1
ATOM 655 C C . GLU A 1 86 ? -18.229 5.905 28.243 1.00 92.38 86 GLU A C 1
ATOM 657 O O . GLU A 1 86 ? -18.664 5.124 29.093 1.00 92.38 86 GLU A O 1
ATOM 662 N N . ASP A 1 87 ? -18.207 7.225 28.435 1.00 89.06 87 ASP A N 1
ATOM 663 C CA . ASP A 1 87 ? -18.821 7.913 29.576 1.00 89.06 87 ASP A CA 1
ATOM 664 C C . ASP A 1 87 ? -18.447 7.352 30.959 1.00 89.06 87 ASP A C 1
ATOM 666 O O . ASP A 1 87 ? -19.284 7.152 31.846 1.00 89.06 87 ASP A O 1
ATOM 670 N N . ARG A 1 88 ? -17.146 7.126 31.178 1.00 88.12 88 ARG A N 1
ATOM 671 C CA . ARG A 1 88 ? -16.576 6.752 32.484 1.00 88.12 88 ARG A CA 1
ATOM 672 C C . ARG A 1 88 ? -15.544 7.768 32.977 1.00 88.12 88 ARG A C 1
ATOM 674 O O . ARG A 1 88 ? -15.088 8.646 32.242 1.00 88.12 88 ARG A O 1
ATOM 681 N N . PHE A 1 89 ? -15.200 7.673 34.263 1.00 85.56 89 PHE A N 1
ATOM 682 C CA . PHE A 1 89 ? -14.171 8.508 34.887 1.00 85.56 89 PHE A CA 1
ATOM 683 C C . PHE A 1 89 ? -12.825 8.327 34.166 1.00 85.56 89 PHE A C 1
ATOM 685 O O . PHE A 1 89 ? -12.368 7.199 34.007 1.00 85.56 89 PHE A O 1
ATOM 692 N N . LEU A 1 90 ? -12.223 9.435 33.707 1.00 85.00 90 LEU A N 1
ATOM 693 C CA . LEU A 1 90 ? -11.001 9.474 32.881 1.00 85.00 90 LEU A CA 1
ATOM 694 C C . LEU A 1 90 ? -11.067 8.681 31.557 1.00 85.00 90 LEU A C 1
ATOM 696 O O . LEU A 1 90 ? -10.036 8.403 30.943 1.00 85.00 90 LEU A O 1
ATOM 700 N N . ALA A 1 91 ? -12.262 8.328 31.089 1.00 87.81 91 ALA A N 1
ATOM 701 C CA . ALA A 1 91 ? -12.480 7.625 29.831 1.00 87.81 91 ALA A CA 1
ATOM 702 C C . ALA A 1 91 ? -13.850 8.015 29.269 1.00 87.81 91 ALA A C 1
ATOM 704 O O . ALA A 1 91 ? -14.806 7.240 29.291 1.00 87.81 91 ALA A O 1
ATOM 705 N N . LYS A 1 92 ? -13.947 9.258 28.787 1.00 92.56 92 LYS A N 1
ATOM 706 C CA . LYS A 1 92 ? -15.121 9.724 28.044 1.00 92.56 92 LYS A CA 1
ATOM 707 C C . LYS A 1 92 ? -15.274 8.978 26.730 1.00 92.56 92 LYS A C 1
ATOM 709 O O . LYS A 1 92 ? -16.389 8.618 26.378 1.00 92.56 92 LYS A O 1
ATOM 714 N N . ASN A 1 93 ? -14.163 8.690 26.058 1.00 92.31 93 ASN A N 1
ATOM 715 C CA . ASN A 1 93 ? -14.142 7.788 24.915 1.00 92.31 93 ASN A CA 1
ATOM 716 C C . ASN A 1 93 ? -12.795 7.062 24.847 1.00 92.31 93 ASN A C 1
ATOM 718 O O . ASN A 1 93 ? -11.744 7.696 24.838 1.00 92.31 93 ASN A O 1
ATOM 722 N N . LEU A 1 94 ? -12.819 5.738 24.783 1.00 94.25 94 LEU A N 1
ATOM 723 C CA . LEU A 1 94 ? -11.685 4.914 24.397 1.00 94.25 94 LEU A CA 1
ATOM 724 C C . LEU A 1 94 ? -12.119 4.034 23.231 1.00 94.25 94 LEU A C 1
ATOM 726 O O . LEU A 1 94 ? -12.905 3.111 23.418 1.00 94.25 94 LEU A O 1
ATOM 730 N N . THR A 1 95 ? -11.591 4.300 22.043 1.00 95.81 95 THR A N 1
ATOM 731 C CA . THR A 1 95 ? -11.893 3.544 20.823 1.00 95.81 95 THR A CA 1
ATOM 732 C C . THR A 1 95 ? -10.614 2.950 20.260 1.00 95.81 95 THR A C 1
ATOM 734 O O . THR A 1 95 ? -9.597 3.637 20.181 1.00 95.81 95 THR A O 1
ATOM 737 N N . VAL A 1 96 ? -10.677 1.692 19.834 1.00 96.81 96 VAL A N 1
ATOM 738 C CA . VAL A 1 96 ? -9.594 0.989 19.141 1.00 96.81 96 VAL A CA 1
ATOM 739 C C . VAL A 1 96 ? -10.022 0.709 17.708 1.00 96.81 96 VAL A C 1
ATOM 741 O O . VAL A 1 96 ? -11.152 0.305 17.457 1.00 96.81 96 VAL A O 1
ATOM 744 N N . GLU A 1 97 ? -9.112 0.910 16.767 1.00 97.38 97 GLU A N 1
ATOM 745 C CA . GLU A 1 97 ? -9.302 0.602 15.355 1.00 97.38 97 GLU A CA 1
ATOM 746 C C . GLU A 1 97 ? -8.219 -0.365 14.885 1.00 97.38 97 GLU A C 1
ATOM 748 O O . GLU A 1 97 ? -7.037 -0.188 15.177 1.00 97.38 97 GLU A O 1
ATOM 753 N N . VAL A 1 98 ? -8.609 -1.396 14.145 1.00 97.75 98 VAL A N 1
ATOM 754 C CA . VAL A 1 98 ? -7.673 -2.315 13.496 1.00 97.75 98 VAL A CA 1
ATOM 755 C C . VAL A 1 98 ? -8.144 -2.613 12.086 1.00 97.75 98 VAL A C 1
ATOM 757 O O . VAL A 1 98 ? -9.339 -2.706 11.825 1.00 97.75 98 VAL A O 1
ATOM 760 N N . GLY A 1 99 ? -7.210 -2.772 11.162 1.00 97.88 99 GLY A N 1
ATOM 761 C CA . GLY A 1 99 ? -7.532 -3.098 9.784 1.00 97.88 99 GLY A CA 1
ATOM 762 C C . GLY A 1 99 ? -6.374 -3.764 9.070 1.00 97.88 99 GLY A C 1
ATOM 763 O O . GLY A 1 99 ? -5.210 -3.600 9.440 1.00 97.88 99 GLY A O 1
ATOM 764 N N . GLY A 1 100 ? -6.705 -4.528 8.040 1.00 97.81 100 GLY A N 1
ATOM 765 C CA . GLY A 1 100 ? -5.751 -5.245 7.215 1.00 97.81 100 GLY A CA 1
ATOM 766 C C . GLY A 1 100 ? -6.214 -5.307 5.769 1.00 97.81 100 GLY A C 1
ATOM 767 O O . GLY A 1 100 ? -7.410 -5.376 5.485 1.00 97.81 100 GLY A O 1
ATOM 768 N N . ARG A 1 101 ? -5.252 -5.298 4.850 1.00 97.69 101 ARG A N 1
ATOM 769 C CA . ARG A 1 101 ? -5.486 -5.505 3.424 1.00 97.69 101 ARG A CA 1
ATOM 770 C C . ARG A 1 101 ? -4.429 -6.442 2.856 1.00 97.69 101 ARG A C 1
ATOM 772 O O . ARG A 1 101 ? -3.228 -6.207 2.993 1.00 97.69 101 ARG A O 1
ATOM 779 N N . TYR A 1 102 ? -4.914 -7.488 2.204 1.00 97.25 102 TYR A N 1
ATOM 780 C CA . TYR A 1 102 ? -4.159 -8.403 1.369 1.00 97.25 102 TYR A CA 1
ATOM 781 C C . TYR A 1 102 ? -4.261 -7.937 -0.082 1.00 97.25 102 TYR A C 1
ATOM 783 O O . TYR A 1 102 ? -5.370 -7.781 -0.589 1.00 97.25 102 TYR A O 1
ATOM 791 N N . SER A 1 103 ? -3.126 -7.746 -0.748 1.00 97.44 103 SER A N 1
ATOM 792 C CA . SER A 1 103 ? -3.062 -7.309 -2.144 1.00 97.44 103 SER A CA 1
ATOM 793 C C . SER A 1 103 ? -2.128 -8.231 -2.921 1.00 97.44 103 SER A C 1
ATOM 795 O O . SER A 1 103 ? -0.959 -8.360 -2.570 1.00 97.44 103 SER A O 1
ATOM 797 N N . HIS A 1 104 ? -2.616 -8.866 -3.981 1.00 96.75 104 HIS A N 1
ATOM 798 C CA . HIS A 1 104 ? -1.820 -9.709 -4.868 1.00 96.75 104 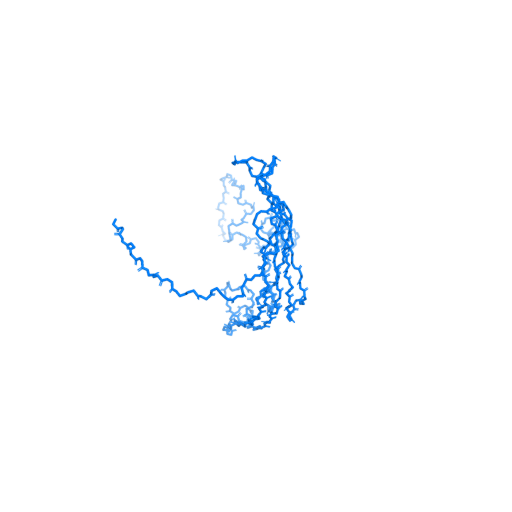HIS A CA 1
ATOM 799 C C . HIS A 1 104 ? -1.718 -9.078 -6.254 1.00 96.75 104 HIS A C 1
ATOM 801 O O . HIS A 1 104 ? -2.720 -8.916 -6.953 1.00 96.75 104 HIS A O 1
ATOM 807 N N . TYR A 1 105 ? -0.492 -8.750 -6.645 1.00 95.75 105 TYR A N 1
ATOM 808 C CA . TYR A 1 105 ? -0.130 -8.230 -7.955 1.00 95.75 105 TYR A CA 1
ATOM 809 C C . TYR A 1 105 ? 0.509 -9.354 -8.767 1.00 95.75 105 TYR A C 1
ATOM 811 O O . TYR A 1 105 ? 1.426 -10.024 -8.295 1.00 95.75 105 TYR A O 1
ATOM 819 N N . ASN A 1 106 ? 0.091 -9.534 -10.019 1.00 94.56 106 ASN A N 1
ATOM 820 C CA . ASN A 1 106 ? 0.684 -10.559 -10.887 1.00 94.56 106 ASN A CA 1
ATOM 821 C C . ASN A 1 106 ? 2.145 -10.270 -11.298 1.00 94.56 106 ASN A C 1
ATOM 823 O O . ASN A 1 106 ? 2.793 -11.146 -11.861 1.00 94.56 106 ASN A O 1
ATOM 827 N N . THR A 1 107 ? 2.652 -9.059 -11.051 1.00 92.69 107 THR A N 1
ATOM 828 C CA . THR A 1 107 ? 4.032 -8.648 -11.355 1.00 92.69 107 THR A CA 1
ATOM 829 C C . THR A 1 107 ? 4.940 -8.694 -10.130 1.00 92.69 107 THR A C 1
ATOM 831 O O . THR A 1 107 ? 5.999 -9.308 -10.169 1.00 92.69 107 THR A O 1
ATOM 834 N N . THR A 1 108 ? 4.532 -8.049 -9.037 1.00 92.38 108 THR A N 1
ATOM 835 C CA . THR A 1 108 ? 5.359 -7.835 -7.834 1.00 92.38 108 THR A CA 1
ATOM 836 C C . THR A 1 108 ? 5.042 -8.817 -6.709 1.00 92.38 108 THR A C 1
ATOM 838 O O . THR A 1 108 ? 5.733 -8.840 -5.692 1.00 92.38 108 THR A O 1
ATOM 841 N N . GLY A 1 109 ? 4.026 -9.661 -6.901 1.00 93.12 109 GLY A N 1
ATOM 842 C CA . GLY A 1 109 ? 3.602 -10.673 -5.948 1.00 93.12 109 GLY A CA 1
ATOM 843 C C . GLY A 1 109 ? 2.655 -10.129 -4.882 1.00 93.12 109 GLY A C 1
ATOM 844 O O . GLY A 1 109 ? 1.876 -9.199 -5.100 1.00 93.12 109 GLY A O 1
ATOM 845 N N . THR A 1 110 ? 2.677 -10.767 -3.717 1.00 95.25 110 THR A N 1
ATOM 846 C CA . THR A 1 110 ? 1.745 -10.480 -2.624 1.00 95.25 110 THR A CA 1
ATOM 847 C C . THR A 1 110 ? 2.312 -9.448 -1.655 1.00 95.25 110 THR A C 1
ATOM 849 O O . THR A 1 110 ? 3.450 -9.563 -1.207 1.00 95.25 110 THR A O 1
ATOM 852 N N . SER A 1 111 ? 1.474 -8.496 -1.250 1.00 96.12 111 SER A N 1
ATOM 853 C CA . SER A 1 111 ? 1.718 -7.568 -0.152 1.00 96.12 111 SER A CA 1
ATOM 854 C C . SER A 1 111 ? 0.613 -7.656 0.900 1.00 96.12 111 SER A C 1
ATOM 856 O O . SER A 1 111 ? -0.560 -7.870 0.588 1.00 96.12 111 SER A O 1
ATOM 858 N N . PHE A 1 112 ? 0.995 -7.456 2.160 1.00 96.44 112 PHE A N 1
ATOM 859 C CA . PHE A 1 112 ? 0.074 -7.339 3.282 1.00 96.44 112 PHE A CA 1
ATOM 860 C C . PHE A 1 112 ? 0.309 -6.012 4.001 1.00 96.44 112 PHE A C 1
ATOM 862 O O . PHE A 1 112 ? 1.423 -5.708 4.439 1.00 96.44 112 PHE A O 1
ATOM 869 N N . THR A 1 113 ? -0.756 -5.229 4.126 1.00 97.50 113 THR A N 1
ATOM 870 C CA . THR A 1 113 ? -0.764 -3.936 4.816 1.00 97.50 113 THR A CA 1
ATOM 871 C C . THR A 1 113 ? -1.710 -3.998 6.000 1.00 97.50 113 THR A C 1
ATOM 873 O O . THR A 1 113 ? -2.698 -4.732 5.979 1.00 97.50 113 THR A O 1
ATOM 876 N N . TYR A 1 114 ? -1.391 -3.256 7.055 1.00 97.56 114 TYR A N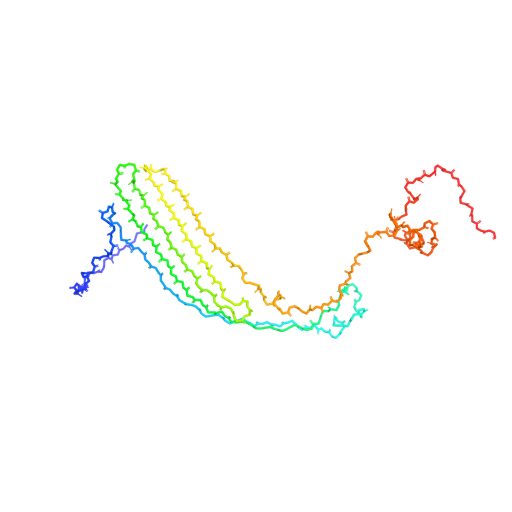 1
ATOM 877 C CA . TYR A 1 114 ? -2.176 -3.269 8.283 1.00 97.56 114 TYR A CA 1
ATOM 878 C C . TYR A 1 114 ? -2.123 -1.930 9.004 1.00 97.56 114 TYR A C 1
ATOM 880 O O . TYR A 1 114 ? -1.192 -1.139 8.828 1.00 97.56 114 TYR A O 1
ATOM 888 N N . LYS A 1 115 ? -3.127 -1.711 9.847 1.00 97.75 115 LYS A N 1
ATOM 889 C CA . LYS A 1 115 ? -3.291 -0.543 10.702 1.00 97.75 115 LYS A CA 1
ATOM 890 C C . LYS A 1 115 ? -3.797 -0.996 12.068 1.00 97.75 115 LYS A C 1
ATOM 892 O O . LYS A 1 115 ? -4.693 -1.832 12.146 1.00 97.75 115 LYS A O 1
ATOM 897 N N . ALA A 1 116 ? -3.243 -0.420 13.122 1.00 97.81 116 ALA A N 1
ATOM 898 C CA . ALA A 1 116 ? -3.737 -0.521 14.483 1.00 97.81 116 ALA A CA 1
ATOM 899 C C . ALA A 1 116 ? -3.640 0.859 15.134 1.00 97.81 116 ALA A C 1
ATOM 901 O O . ALA A 1 116 ? -2.560 1.443 15.206 1.00 97.81 116 ALA A O 1
ATOM 902 N N . GLY A 1 117 ? -4.760 1.383 15.608 1.00 97.56 117 GLY A N 1
ATOM 903 C CA . GLY A 1 117 ? -4.846 2.714 16.180 1.00 97.56 117 GLY A CA 1
ATOM 904 C C . GLY A 1 117 ? -5.792 2.770 17.363 1.00 97.56 117 GLY A C 1
ATOM 905 O O . GLY A 1 117 ? -6.578 1.859 17.621 1.00 97.56 117 GLY A O 1
ATOM 906 N N . GLY A 1 118 ? -5.695 3.859 18.107 1.00 97.19 118 GLY A N 1
ATOM 907 C CA . GLY A 1 118 ? -6.524 4.101 19.269 1.00 97.19 118 GLY A CA 1
ATOM 908 C C . GLY A 1 118 ? -6.745 5.585 19.490 1.00 97.19 118 GLY A C 1
ATOM 909 O O . GLY A 1 118 ? -5.864 6.412 19.248 1.00 97.19 118 GLY A O 1
ATOM 910 N N . THR A 1 119 ? -7.938 5.918 19.962 1.00 96.75 119 THR A N 1
ATOM 911 C CA . THR A 1 119 ? -8.298 7.254 20.429 1.00 96.75 119 THR A CA 1
ATOM 912 C C . THR A 1 119 ? -8.716 7.159 21.884 1.00 96.75 119 THR A C 1
ATOM 914 O O . THR A 1 119 ? -9.595 6.369 22.213 1.00 96.75 119 THR A O 1
ATOM 917 N N . TRP A 1 120 ? -8.116 7.985 22.735 1.00 96.56 120 TRP A N 1
ATOM 918 C CA . TRP A 1 120 ? -8.481 8.126 24.137 1.00 96.56 120 TRP A CA 1
ATOM 919 C C . TRP A 1 120 ? -8.823 9.583 24.443 1.00 96.56 120 TRP A C 1
ATOM 921 O O . TRP A 1 120 ? -8.039 10.494 24.193 1.00 96.56 120 TRP A O 1
ATOM 931 N N . GLU A 1 121 ? -10.011 9.803 24.978 1.00 96.44 121 GLU A N 1
ATOM 932 C CA . GLU A 1 121 ? -10.524 11.077 25.455 1.00 96.44 121 GLU A CA 1
ATOM 933 C C . GLU A 1 121 ? -10.766 10.943 26.966 1.00 96.44 121 GLU A C 1
ATOM 935 O O . GLU A 1 121 ? -11.794 10.393 27.374 1.00 96.44 121 GLU A O 1
ATOM 940 N N . PRO A 1 122 ? -9.817 11.373 27.819 1.00 93.12 122 PRO A N 1
ATOM 941 C CA . PRO A 1 122 ? -9.960 11.256 29.266 1.00 93.12 122 PRO A CA 1
ATOM 942 C C . PRO A 1 122 ? -11.054 12.171 29.821 1.00 93.12 122 PRO A C 1
ATOM 944 O O . PRO A 1 122 ? -11.826 11.781 30.695 1.00 93.12 122 PRO A O 1
ATOM 947 N N . VAL A 1 123 ? -11.123 13.393 29.292 1.00 93.38 123 VAL A N 1
ATOM 948 C CA . VAL A 1 123 ? -12.115 14.417 29.622 1.00 93.38 123 VAL A CA 1
ATOM 949 C C . VAL A 1 123 ? -12.607 15.058 28.335 1.00 93.38 123 VAL A C 1
ATOM 951 O O . VAL A 1 123 ? -11.876 15.109 27.345 1.00 93.38 123 VAL A O 1
ATOM 954 N N . SER A 1 124 ? -13.836 15.566 28.358 1.00 90.06 124 SER A N 1
ATOM 955 C CA . SER A 1 124 ? -14.413 16.267 27.216 1.00 90.06 124 SER A CA 1
ATOM 956 C C . SER A 1 124 ? -13.501 17.418 26.789 1.00 90.06 124 SER A C 1
ATOM 958 O O . SER A 1 124 ? -13.173 18.288 27.594 1.00 90.06 124 SER A O 1
ATOM 960 N N . GLY A 1 125 ? -13.078 17.403 25.525 1.00 91.06 125 GLY A N 1
ATOM 961 C CA . GLY A 1 125 ? -12.208 18.437 24.956 1.00 91.06 125 GLY A CA 1
ATOM 962 C C . GLY A 1 125 ? -10.706 18.136 24.995 1.00 91.06 125 GLY A C 1
ATOM 963 O O . GLY A 1 125 ? -9.940 18.903 24.416 1.00 91.06 125 GLY A O 1
ATOM 964 N N . PHE A 1 126 ? -10.267 17.016 25.584 1.00 95.12 126 PHE A N 1
ATOM 965 C CA . PHE A 1 126 ? -8.876 16.560 25.490 1.00 95.12 126 PHE A CA 1
ATOM 966 C C . PHE A 1 126 ? -8.792 15.173 24.856 1.00 95.12 126 PHE A C 1
ATOM 968 O O . PHE A 1 126 ? -9.286 14.200 25.412 1.00 95.12 126 PHE A O 1
ATOM 975 N N . LYS A 1 127 ? -8.143 15.071 23.691 1.00 95.81 127 LYS A N 1
ATOM 976 C CA . LYS A 1 127 ? -8.109 13.848 22.881 1.00 95.81 127 LYS A CA 1
ATOM 977 C C . LYS A 1 127 ? -6.683 13.457 22.526 1.00 95.81 127 LYS A C 1
ATOM 979 O O . LYS A 1 127 ? -5.968 14.219 21.883 1.00 95.81 127 LYS A O 1
ATOM 984 N N . LEU A 1 128 ? -6.314 12.236 22.886 1.00 96.56 128 LEU A N 1
ATOM 985 C CA . LEU A 1 128 ? -5.068 11.586 22.510 1.00 96.56 128 LEU A CA 1
ATOM 986 C C . LEU A 1 128 ? -5.346 10.537 21.439 1.00 96.56 128 LEU A C 1
ATOM 988 O O . LEU A 1 128 ? -6.316 9.784 21.518 1.00 96.56 128 LEU A O 1
ATOM 992 N N . ARG A 1 129 ? -4.494 10.496 20.415 1.00 96.44 129 ARG A N 1
ATOM 993 C CA . ARG A 1 129 ? -4.586 9.533 19.315 1.00 96.44 129 ARG A CA 1
ATOM 994 C C . ARG A 1 129 ? -3.222 8.917 19.058 1.00 96.44 129 ARG A C 1
ATOM 996 O O . ARG A 1 129 ? -2.233 9.638 18.979 1.00 96.44 129 ARG A O 1
ATOM 1003 N N . GLY A 1 130 ? -3.191 7.600 18.903 1.00 97.62 130 GLY A N 1
ATOM 1004 C CA . GLY A 1 130 ? -2.008 6.841 18.508 1.00 97.62 130 GLY A CA 1
ATOM 1005 C C . GLY A 1 130 ? -2.343 5.931 17.334 1.00 97.62 130 GLY A C 1
ATOM 1006 O O . GLY A 1 130 ? -3.444 5.390 17.275 1.00 97.62 130 GLY A O 1
ATOM 1007 N N . ASN A 1 131 ? -1.416 5.775 16.391 1.00 97.56 131 ASN A N 1
ATOM 1008 C CA . ASN A 1 131 ? -1.609 4.900 15.239 1.00 97.56 131 ASN A CA 1
ATOM 1009 C C . ASN A 1 131 ? -0.289 4.238 14.836 1.00 97.56 131 ASN A C 1
ATOM 1011 O O . ASN A 1 131 ? 0.753 4.891 14.785 1.00 97.56 131 ASN A O 1
ATOM 1015 N N . TRP A 1 132 ? -0.352 2.952 14.514 1.00 97.94 132 TRP A N 1
ATOM 1016 C CA . TRP A 1 132 ? 0.750 2.136 14.032 1.00 97.94 132 TRP A CA 1
ATOM 1017 C C . TRP A 1 132 ? 0.305 1.400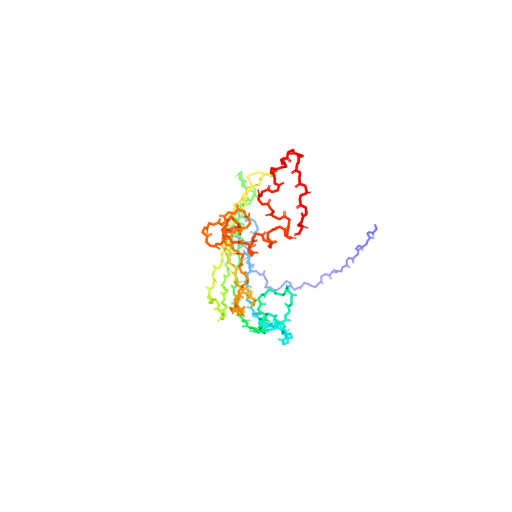 12.771 1.00 97.94 132 TRP A C 1
ATOM 1019 O O . TRP A 1 132 ? -0.705 0.699 12.765 1.00 97.94 132 TRP A O 1
ATOM 1029 N N . GLN A 1 133 ? 1.028 1.592 11.672 1.00 97.69 133 GLN A N 1
ATOM 1030 C CA . GLN A 1 133 ? 0.602 1.095 10.367 1.00 97.69 133 GLN A CA 1
ATOM 1031 C C . GLN A 1 133 ? 1.783 0.713 9.485 1.00 97.69 133 GLN A C 1
ATOM 1033 O O . GLN A 1 133 ? 2.857 1.311 9.565 1.00 97.69 133 GLN A O 1
ATOM 1038 N N . ARG A 1 134 ? 1.543 -0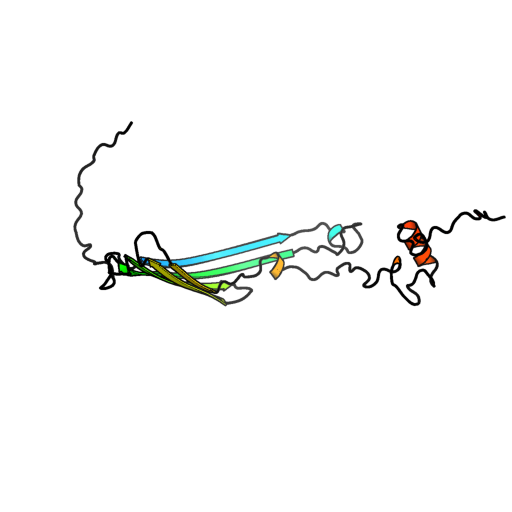.252 8.597 1.00 96.81 134 ARG A N 1
ATOM 1039 C CA . ARG A 1 134 ? 2.436 -0.624 7.502 1.00 96.81 134 ARG A CA 1
ATOM 1040 C C . ARG A 1 134 ? 1.694 -0.455 6.185 1.00 96.81 134 ARG A C 1
ATOM 1042 O O . ARG A 1 134 ? 0.701 -1.138 5.943 1.00 96.81 134 ARG A O 1
ATOM 1049 N N . ALA A 1 135 ? 2.223 0.410 5.328 1.00 94.81 135 ALA A N 1
ATOM 1050 C CA . ALA A 1 135 ? 1.742 0.629 3.970 1.00 94.81 135 ALA A CA 1
ATOM 1051 C C . ALA A 1 135 ? 2.817 0.224 2.955 1.00 94.81 135 ALA A C 1
ATOM 1053 O O . ALA A 1 135 ? 4.013 0.292 3.240 1.00 94.81 135 ALA A O 1
ATOM 1054 N N . THR A 1 136 ? 2.393 -0.191 1.766 1.00 93.62 136 THR A N 1
ATOM 1055 C CA . THR A 1 136 ? 3.289 -0.557 0.662 1.00 93.62 136 THR A CA 1
ATOM 1056 C C . THR A 1 136 ? 2.781 0.043 -0.638 1.00 93.62 136 THR A C 1
ATOM 1058 O O . THR A 1 136 ? 1.570 0.079 -0.853 1.00 93.62 136 THR A O 1
ATOM 1061 N N . ARG A 1 137 ? 3.693 0.442 -1.527 1.00 92.69 137 ARG A N 1
ATOM 1062 C CA . ARG A 1 137 ? 3.376 0.870 -2.893 1.00 92.69 137 ARG A CA 1
ATOM 1063 C C . ARG A 1 137 ? 3.945 -0.151 -3.877 1.00 92.69 137 ARG A C 1
ATOM 1065 O O . ARG A 1 137 ? 5.148 -0.393 -3.862 1.00 92.69 137 ARG A O 1
ATOM 1072 N N . SER A 1 138 ? 3.100 -0.705 -4.744 1.00 92.88 138 SER A N 1
ATOM 1073 C CA . SER A 1 138 ? 3.591 -1.431 -5.919 1.00 92.88 138 SER A CA 1
ATOM 1074 C C . SER A 1 138 ? 4.080 -0.433 -6.981 1.00 92.88 138 SER A C 1
ATOM 1076 O O . SER A 1 138 ? 3.414 0.585 -7.192 1.00 92.88 138 SER A O 1
ATOM 1078 N N . PRO A 1 139 ? 5.201 -0.714 -7.665 1.00 92.31 139 PRO A N 1
ATOM 1079 C CA . PRO A 1 139 ? 5.615 -0.024 -8.881 1.00 92.31 139 PRO A CA 1
ATOM 1080 C C . PRO A 1 139 ? 4.479 0.163 -9.898 1.00 92.31 139 PRO A C 1
ATOM 1082 O O . PRO A 1 139 ? 3.605 -0.700 -10.037 1.00 92.31 139 PRO A O 1
ATOM 1085 N N . ASN A 1 140 ? 4.492 1.296 -10.599 1.00 90.69 140 ASN A N 1
ATOM 1086 C CA . ASN A 1 140 ? 3.566 1.606 -11.687 1.00 90.69 140 ASN A CA 1
ATOM 1087 C C . ASN A 1 140 ? 4.010 0.959 -13.021 1.00 90.69 140 ASN A C 1
ATOM 1089 O O . ASN A 1 140 ? 5.035 0.284 -13.091 1.00 90.69 140 ASN A O 1
ATOM 1093 N N . LEU A 1 141 ? 3.235 1.157 -14.097 1.00 91.06 141 LEU A N 1
ATOM 1094 C CA . LEU A 1 141 ? 3.538 0.575 -15.416 1.00 91.06 141 LEU A CA 1
ATOM 1095 C C . LEU A 1 141 ? 4.902 1.010 -15.975 1.00 91.06 141 LEU A C 1
ATOM 1097 O O . LEU A 1 141 ? 5.601 0.179 -16.544 1.00 91.06 141 LEU A O 1
ATOM 1101 N N . ALA A 1 142 ? 5.288 2.277 -15.811 1.00 87.31 142 ALA A N 1
ATOM 1102 C CA . ALA A 1 142 ? 6.577 2.763 -16.294 1.00 87.31 142 ALA A CA 1
ATOM 1103 C C . ALA A 1 142 ? 7.726 2.135 -15.495 1.00 87.31 142 ALA A C 1
ATOM 1105 O O . ALA A 1 142 ? 8.683 1.649 -16.074 1.00 87.31 142 ALA A O 1
ATOM 1106 N N . GLU A 1 143 ? 7.598 2.044 -14.173 1.00 89.62 143 GLU A N 1
ATOM 1107 C CA . GLU A 1 143 ? 8.607 1.420 -13.309 1.00 89.62 143 GLU A CA 1
ATOM 1108 C C . GLU A 1 143 ? 8.774 -0.089 -13.596 1.00 89.62 143 GLU A C 1
ATOM 1110 O O . GLU A 1 143 ? 9.878 -0.612 -13.493 1.00 89.62 143 GLU A O 1
ATOM 1115 N N . LEU A 1 144 ? 7.696 -0.792 -13.972 1.00 91.50 144 LEU A N 1
ATOM 1116 C CA . LEU A 1 144 ? 7.713 -2.240 -14.245 1.00 91.50 144 LEU A CA 1
ATOM 1117 C C . LEU A 1 144 ? 8.176 -2.617 -15.651 1.00 91.50 144 LEU A C 1
ATOM 1119 O O . LEU A 1 144 ? 8.754 -3.686 -15.833 1.00 91.50 144 LEU A O 1
ATOM 1123 N N . PHE A 1 145 ? 7.850 -1.791 -16.644 1.00 91.00 145 PHE A N 1
ATOM 1124 C CA . PHE A 1 145 ? 8.014 -2.127 -18.058 1.00 91.00 145 PHE A CA 1
ATOM 1125 C C . PHE A 1 145 ? 8.921 -1.142 -18.803 1.00 91.00 145 PHE A C 1
ATOM 1127 O O . PHE A 1 145 ? 9.000 -1.216 -20.029 1.00 91.00 145 PHE A O 1
ATOM 1134 N N . SER A 1 146 ? 9.603 -0.227 -18.096 1.00 87.69 146 SER A N 1
ATOM 1135 C CA . SER A 1 146 ? 10.574 0.659 -18.738 1.00 87.69 146 SER A CA 1
ATOM 1136 C C . SER A 1 146 ? 11.730 -0.166 -19.311 1.00 87.69 146 SER A C 1
ATOM 1138 O O . SER A 1 146 ? 12.390 -0.906 -18.573 1.00 87.69 146 SER A O 1
ATOM 1140 N N . PRO A 1 147 ? 12.018 -0.021 -20.609 1.00 83.19 147 PRO A N 1
ATOM 1141 C CA . PRO A 1 147 ? 13.165 -0.642 -21.239 1.00 83.19 147 PRO A CA 1
ATOM 1142 C C . PRO A 1 147 ? 14.455 -0.030 -20.695 1.00 83.19 147 PRO A C 1
ATOM 1144 O O . PRO A 1 147 ? 14.489 1.115 -20.242 1.00 83.19 147 PRO A O 1
ATOM 1147 N N . GLN A 1 148 ? 15.523 -0.820 -20.732 1.00 80.69 148 GLN A N 1
ATOM 1148 C CA . GLN A 1 148 ? 16.864 -0.338 -20.426 1.00 80.69 148 GLN A CA 1
ATOM 1149 C C . GLN A 1 148 ? 17.425 0.361 -21.663 1.00 80.69 148 GLN A C 1
ATOM 1151 O O . GLN A 1 148 ? 17.465 -0.230 -22.742 1.00 80.69 148 GLN A O 1
ATOM 1156 N N . THR A 1 149 ? 17.856 1.608 -21.506 1.00 81.19 149 THR A N 1
ATOM 1157 C CA . THR A 1 149 ? 18.447 2.413 -22.578 1.00 81.19 149 THR A CA 1
ATOM 1158 C C . THR A 1 149 ? 19.795 2.954 -22.120 1.00 81.19 149 THR A C 1
ATOM 1160 O O . THR A 1 149 ? 20.049 3.127 -20.927 1.00 81.19 149 THR A O 1
ATOM 1163 N N . THR A 1 150 ? 20.704 3.182 -23.064 1.00 76.19 150 THR A N 1
ATOM 1164 C CA . THR A 1 150 ? 21.992 3.813 -22.769 1.00 76.19 150 THR A CA 1
ATOM 1165 C C . THR A 1 150 ? 21.770 5.307 -22.570 1.00 76.19 150 THR A C 1
ATOM 1167 O O . THR A 1 150 ? 21.535 6.029 -23.539 1.00 76.19 150 THR A O 1
ATOM 1170 N N . GLY A 1 151 ? 21.809 5.748 -21.313 1.00 72.31 151 GLY A N 1
ATOM 1171 C CA . GLY A 1 151 ? 21.742 7.157 -20.939 1.00 72.31 151 GLY A CA 1
ATOM 1172 C C . GLY A 1 151 ? 22.917 7.967 -21.487 1.00 72.31 151 GLY A C 1
ATOM 1173 O O . GLY A 1 151 ? 23.994 7.428 -21.741 1.00 72.31 151 GLY A O 1
ATOM 1174 N N . LEU A 1 152 ? 22.716 9.277 -21.621 1.00 72.38 152 LEU A N 1
ATOM 1175 C CA . LEU A 1 152 ? 23.840 10.206 -21.605 1.00 72.38 152 LEU A CA 1
ATOM 1176 C C . LEU A 1 152 ? 24.267 10.376 -20.149 1.00 72.38 152 LEU A C 1
ATOM 1178 O O . LEU A 1 152 ? 23.422 10.626 -19.290 1.00 72.38 152 LEU A O 1
ATOM 1182 N N . ASP A 1 153 ? 25.559 10.241 -19.885 1.00 66.50 153 ASP A N 1
ATOM 1183 C CA . ASP A 1 153 ? 26.138 10.610 -18.600 1.00 66.50 153 ASP A CA 1
ATOM 1184 C C . ASP A 1 153 ? 26.975 11.876 -18.781 1.00 66.50 153 ASP A C 1
ATOM 1186 O O . ASP A 1 153 ? 27.520 12.137 -19.860 1.00 66.50 153 ASP A O 1
ATOM 1190 N N . ASN A 1 154 ? 27.074 12.672 -17.724 1.00 69.62 154 ASN A N 1
ATOM 1191 C CA . ASN A 1 154 ? 28.022 13.771 -17.708 1.00 69.62 154 ASN A CA 1
ATOM 1192 C C . ASN A 1 154 ? 29.425 13.195 -17.509 1.00 69.62 154 ASN A C 1
ATOM 1194 O O . ASN A 1 154 ? 29.614 12.171 -16.853 1.00 69.62 154 ASN A O 1
ATOM 1198 N N . PHE A 1 155 ? 30.446 13.875 -18.025 1.00 68.50 155 PHE A N 1
ATOM 1199 C CA . PHE A 1 155 ? 31.804 13.538 -17.620 1.00 68.50 155 PHE A CA 1
ATOM 1200 C C . PHE A 1 155 ? 31.919 13.691 -16.097 1.00 68.50 155 PHE A C 1
ATOM 1202 O O . PHE A 1 155 ? 31.592 14.744 -15.550 1.00 68.50 155 PHE A O 1
ATOM 1209 N N . ALA A 1 156 ? 32.414 12.650 -15.415 1.00 74.94 156 ALA A N 1
ATOM 1210 C CA . ALA A 1 156 ? 32.618 12.654 -13.961 1.00 74.94 156 ALA A CA 1
ATOM 1211 C C . ALA A 1 156 ? 33.518 13.811 -13.488 1.00 74.94 156 ALA A C 1
ATOM 1213 O O . ALA A 1 156 ? 33.486 14.214 -12.327 1.00 74.94 156 ALA A O 1
ATOM 1214 N N . VAL A 1 157 ? 34.331 14.338 -14.402 1.00 80.38 157 VAL A N 1
ATOM 1215 C CA . VAL A 1 157 ? 35.148 15.523 -14.213 1.00 80.38 157 VAL A CA 1
ATOM 1216 C C . VAL A 1 157 ? 34.960 16.401 -15.438 1.00 80.38 157 VAL A C 1
ATOM 1218 O O . VAL A 1 157 ? 35.297 15.975 -16.541 1.00 80.38 157 VAL A O 1
ATOM 1221 N N . ASP A 1 158 ? 34.451 17.615 -15.238 1.00 80.81 158 ASP A N 1
ATOM 1222 C CA . ASP A 1 158 ? 34.409 18.627 -16.290 1.00 80.81 158 ASP A CA 1
ATOM 1223 C C . ASP A 1 158 ? 35.837 18.847 -16.827 1.00 80.81 158 ASP A C 1
ATOM 1225 O O . ASP A 1 158 ? 36.715 19.273 -16.053 1.00 80.81 158 ASP A O 1
ATOM 1229 N N . PRO A 1 159 ? 36.085 18.559 -18.124 1.00 80.81 159 PRO A N 1
ATOM 1230 C CA . PRO A 1 159 ? 37.362 18.827 -18.765 1.00 80.81 159 PRO A CA 1
ATOM 1231 C C . PRO A 1 159 ? 37.855 20.247 -18.498 1.00 80.81 159 PRO A C 1
ATOM 1233 O O . PRO A 1 159 ? 39.028 20.440 -18.205 1.00 80.81 159 PRO A O 1
ATOM 1236 N N . CYS A 1 160 ? 36.955 21.227 -18.475 1.00 82.06 160 CYS A N 1
ATOM 1237 C CA . CYS A 1 160 ? 37.284 22.634 -18.323 1.00 82.06 160 CYS A CA 1
ATOM 1238 C C . CYS A 1 160 ? 37.632 23.045 -16.881 1.00 82.06 160 CYS A C 1
ATOM 1240 O O . CYS A 1 160 ? 38.376 24.007 -16.689 1.00 82.06 160 CYS A O 1
ATOM 1242 N N . GLN A 1 161 ? 37.155 22.323 -15.858 1.00 78.56 161 GLN A N 1
ATOM 1243 C CA . GLN A 1 161 ? 37.340 22.703 -14.449 1.00 78.56 161 GLN A CA 1
ATOM 1244 C C . GLN A 1 161 ? 38.387 21.858 -13.706 1.00 78.56 161 GLN A C 1
ATOM 1246 O O . GLN A 1 161 ? 39.077 22.377 -12.823 1.00 78.56 161 GLN A O 1
ATOM 1251 N N . GLY A 1 162 ? 38.503 20.561 -14.009 1.00 71.00 162 GLY A N 1
ATOM 1252 C CA . GLY A 1 162 ? 39.221 19.639 -13.121 1.00 71.00 162 GLY A CA 1
ATOM 1253 C C . GLY A 1 162 ? 39.859 18.410 -13.757 1.00 71.00 162 GLY A C 1
ATOM 1254 O O . GLY A 1 162 ? 40.407 17.591 -13.011 1.00 71.00 162 GLY A O 1
ATOM 1255 N N . ALA A 1 163 ? 39.799 18.241 -15.082 1.00 80.06 163 ALA A N 1
ATOM 1256 C CA . ALA A 1 163 ? 40.425 17.087 -15.722 1.00 80.06 163 ALA A CA 1
ATOM 1257 C C . ALA A 1 163 ? 41.955 17.145 -15.626 1.00 80.06 163 ALA A C 1
ATOM 1259 O O . ALA A 1 163 ? 42.557 18.208 -15.506 1.00 80.06 163 ALA A O 1
ATOM 1260 N N . ARG A 1 164 ? 42.588 15.969 -15.648 1.00 76.88 164 ARG A N 1
ATOM 1261 C CA . ARG A 1 164 ? 44.045 15.789 -15.583 1.00 76.88 164 ARG A CA 1
ATOM 1262 C C . ARG A 1 164 ? 44.508 14.883 -16.722 1.00 76.88 164 ARG A C 1
ATOM 1264 O O . ARG A 1 164 ? 43.725 14.098 -17.255 1.00 76.88 164 ARG A O 1
ATOM 1271 N N . GLY A 1 165 ? 45.794 14.942 -17.062 1.00 78.06 165 GLY A N 1
ATOM 1272 C CA . GLY A 1 165 ? 46.358 14.111 -18.132 1.00 78.06 165 GLY A CA 1
ATOM 1273 C C . GLY A 1 165 ? 45.830 14.530 -19.504 1.00 78.06 165 GLY A C 1
ATOM 1274 O O . GLY A 1 165 ? 45.608 15.711 -19.718 1.00 78.06 165 GLY A O 1
ATOM 1275 N N . ALA A 1 166 ? 45.616 13.598 -20.435 1.00 77.75 166 ALA A N 1
ATOM 1276 C CA . ALA A 1 166 ? 45.249 13.898 -21.832 1.00 77.75 166 ALA A CA 1
ATOM 1277 C C . ALA A 1 166 ? 43.867 14.565 -22.032 1.00 77.75 166 ALA A C 1
ATOM 1279 O O . ALA A 1 166 ? 43.554 15.021 -23.134 1.00 77.75 166 ALA A O 1
ATOM 1280 N N . LEU A 1 167 ? 43.041 14.603 -20.983 1.00 76.62 167 LEU A N 1
ATOM 1281 C CA . LEU A 1 167 ? 41.710 15.216 -20.991 1.00 76.62 167 LEU A CA 1
ATOM 1282 C C . LEU A 1 167 ? 41.703 16.639 -20.411 1.00 76.62 167 LEU A C 1
ATOM 1284 O O . LEU A 1 167 ? 40.641 17.247 -20.316 1.00 76.62 167 LEU A O 1
ATOM 1288 N N . ALA A 1 168 ? 42.862 17.163 -20.004 1.00 80.88 168 ALA A N 1
ATOM 1289 C CA . ALA A 1 168 ? 42.977 18.489 -19.419 1.00 80.88 168 ALA A CA 1
ATOM 1290 C C . ALA A 1 168 ? 43.215 19.570 -20.496 1.00 80.88 168 ALA A C 1
ATOM 1292 O O . ALA A 1 168 ? 43.973 19.340 -21.442 1.00 80.88 168 ALA A O 1
ATOM 1293 N N . PRO A 1 169 ? 42.625 20.770 -20.368 1.00 79.19 169 PRO A N 1
ATOM 1294 C CA . PRO A 1 169 ? 42.819 21.863 -21.315 1.00 79.19 169 PRO A CA 1
ATOM 1295 C C . PRO A 1 169 ? 44.267 22.371 -21.306 1.00 79.19 169 PRO A C 1
ATOM 1297 O O . PRO A 1 169 ? 44.739 22.871 -22.321 1.00 79.19 169 PRO A O 1
ATOM 1300 N N . GLU A 1 170 ? 45.009 22.192 -20.207 1.00 80.06 170 GLU A N 1
ATOM 1301 C CA . GLU A 1 170 ? 46.445 22.498 -20.144 1.00 80.06 170 GLU A CA 1
ATOM 1302 C C . GLU A 1 170 ? 47.336 21.598 -21.024 1.00 80.06 170 GLU A C 1
ATOM 1304 O O . GLU A 1 170 ? 48.461 21.978 -21.339 1.00 80.06 170 GLU A O 1
ATOM 1309 N N . THR A 1 171 ? 46.864 20.416 -21.426 1.00 81.00 171 THR A N 1
ATOM 1310 C CA . THR A 1 171 ? 47.653 19.415 -22.172 1.00 81.00 171 THR A CA 1
ATOM 1311 C C . THR A 1 171 ? 47.040 19.052 -23.526 1.00 81.00 171 THR A C 1
ATOM 1313 O O . THR A 1 171 ? 47.696 18.387 -24.328 1.00 81.00 171 THR A O 1
ATOM 1316 N N . ASN A 1 172 ? 45.803 19.480 -23.807 1.00 84.25 172 ASN A N 1
ATOM 1317 C CA . ASN A 1 172 ? 45.078 19.169 -25.034 1.00 84.25 172 ASN A CA 1
ATOM 1318 C C . ASN A 1 172 ? 44.422 20.425 -25.635 1.00 84.25 172 ASN A C 1
ATOM 1320 O O . ASN A 1 172 ? 43.378 20.894 -25.176 1.00 84.25 172 ASN A O 1
ATOM 1324 N N . ALA A 1 173 ? 45.021 20.942 -26.713 1.00 84.38 173 ALA A N 1
ATOM 1325 C CA . ALA A 1 173 ? 44.588 22.172 -27.377 1.00 84.38 173 ALA A CA 1
ATOM 1326 C C . ALA A 1 173 ? 43.160 22.097 -27.953 1.00 84.38 173 ALA A C 1
ATOM 1328 O O . ALA A 1 173 ? 42.466 23.113 -27.994 1.00 84.38 173 ALA A O 1
ATOM 1329 N N . ALA A 1 174 ? 42.694 20.908 -28.357 1.00 86.00 174 ALA A N 1
ATOM 1330 C CA . ALA A 1 174 ? 41.330 20.729 -28.855 1.00 86.00 174 ALA A CA 1
ATOM 1331 C C . ALA A 1 174 ? 40.296 20.916 -27.732 1.00 86.00 174 ALA A C 1
ATOM 1333 O O . ALA A 1 174 ? 39.286 21.590 -27.923 1.00 86.00 174 ALA A O 1
ATOM 1334 N N . ILE A 1 175 ? 40.582 20.386 -26.539 1.00 82.44 175 ILE A N 1
ATOM 1335 C CA . ILE A 1 175 ? 39.732 20.565 -25.354 1.00 82.44 175 ILE A CA 1
ATOM 1336 C C . ILE A 1 175 ? 39.773 22.025 -24.890 1.00 82.44 175 ILE A C 1
ATOM 1338 O O . ILE A 1 175 ? 38.725 22.604 -24.616 1.00 82.44 175 ILE A O 1
ATOM 1342 N N . ALA A 1 176 ? 40.951 22.658 -24.884 1.00 82.88 176 ALA A N 1
ATOM 1343 C CA . ALA A 1 176 ? 41.088 24.076 -24.544 1.00 82.88 176 ALA A CA 1
ATOM 1344 C C . ALA A 1 176 ? 40.245 24.988 -25.455 1.00 82.88 176 ALA A C 1
ATOM 1346 O O . ALA A 1 176 ? 39.573 25.897 -24.968 1.00 82.88 176 ALA A O 1
ATOM 1347 N N . ALA A 1 177 ? 40.235 24.730 -26.768 1.00 84.69 177 ALA A N 1
ATOM 1348 C CA . ALA A 1 177 ? 39.424 25.486 -27.721 1.00 84.69 177 ALA A CA 1
ATOM 1349 C C . ALA A 1 177 ? 37.915 25.341 -27.452 1.00 84.69 177 ALA A C 1
ATOM 1351 O O . ALA A 1 177 ? 37.195 26.340 -27.475 1.00 84.69 177 ALA A O 1
ATOM 1352 N N . ILE A 1 178 ? 37.447 24.127 -27.136 1.00 85.31 178 ILE A N 1
ATOM 1353 C CA . ILE A 1 178 ? 36.041 23.862 -26.786 1.00 85.31 178 ILE A CA 1
ATOM 1354 C C . ILE A 1 178 ? 35.664 24.577 -25.480 1.00 85.31 178 ILE A C 1
ATOM 1356 O O . ILE A 1 178 ? 34.656 25.281 -25.447 1.00 85.31 178 ILE A O 1
ATOM 1360 N N . CYS A 1 179 ? 36.499 24.485 -24.439 1.00 85.12 179 CYS A N 1
ATOM 1361 C CA . CYS A 1 179 ? 36.266 25.168 -23.163 1.00 85.12 179 CYS A CA 1
ATOM 1362 C C . CYS A 1 179 ? 36.189 26.694 -23.321 1.00 85.12 179 CYS A C 1
ATOM 1364 O O . CYS A 1 179 ? 35.325 27.338 -22.727 1.00 85.12 179 CYS A O 1
ATOM 1366 N N . ASN A 1 180 ? 37.052 27.278 -24.158 1.00 84.56 180 ASN A N 1
ATOM 1367 C CA . ASN A 1 180 ? 37.027 28.711 -24.454 1.00 84.56 180 ASN A CA 1
ATOM 1368 C C . ASN A 1 180 ? 35.764 29.122 -25.223 1.00 84.56 180 ASN A C 1
ATOM 1370 O O . ASN A 1 180 ? 35.146 30.128 -24.881 1.00 84.56 180 ASN A O 1
ATOM 1374 N N . ALA A 1 181 ? 35.343 28.336 -26.218 1.00 83.31 181 ALA A N 1
ATOM 1375 C CA . ALA A 1 181 ? 34.121 28.596 -26.982 1.00 83.31 181 ALA A CA 1
ATOM 1376 C C . ALA A 1 181 ? 32.846 28.495 -26.123 1.00 83.31 181 ALA A C 1
ATOM 1378 O O . ALA A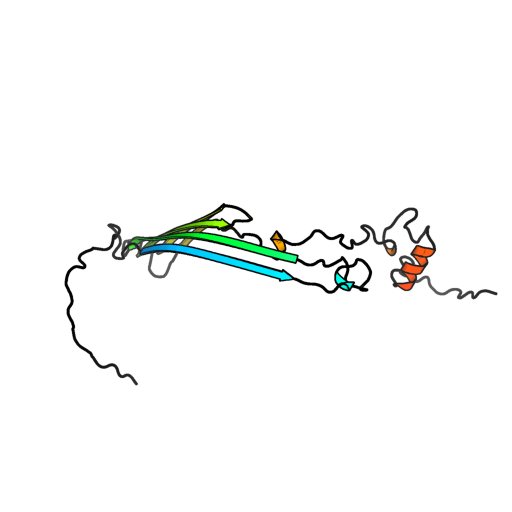 1 181 ? 31.861 29.176 -26.397 1.00 83.31 181 ALA A O 1
ATOM 1379 N N . GLN A 1 182 ? 32.877 27.677 -25.068 1.00 81.75 182 GLN A N 1
ATOM 1380 C CA . GLN A 1 182 ? 31.790 27.524 -24.096 1.00 81.75 182 GLN A CA 1
ATOM 1381 C C . GLN A 1 182 ? 31.844 28.550 -22.946 1.00 81.75 182 GLN A C 1
ATOM 1383 O O . GLN A 1 182 ? 30.973 28.539 -22.080 1.00 81.75 182 GLN A O 1
ATOM 1388 N N . GLY A 1 183 ? 32.854 29.430 -22.904 1.00 81.38 183 GLY A N 1
ATOM 1389 C CA . GLY A 1 183 ? 33.041 30.404 -21.820 1.00 81.38 183 GLY A CA 1
ATOM 1390 C C . GLY A 1 183 ? 33.548 29.806 -20.499 1.00 81.38 183 GLY A C 1
ATOM 1391 O O . GLY A 1 183 ? 33.704 30.532 -19.520 1.00 81.38 183 GLY A O 1
ATOM 1392 N N . ALA A 1 184 ? 33.867 28.508 -20.467 1.00 75.94 184 ALA A N 1
ATOM 1393 C CA . ALA A 1 184 ? 34.383 27.770 -19.310 1.00 75.94 184 ALA A CA 1
ATOM 1394 C C . ALA A 1 184 ? 35.922 27.826 -19.236 1.00 75.94 184 ALA A C 1
ATOM 1396 O O . ALA A 1 184 ? 36.615 26.840 -18.987 1.00 75.94 184 ALA A O 1
ATOM 1397 N N . CYS A 1 185 ? 36.493 28.995 -19.503 1.00 67.56 185 CYS A N 1
ATOM 1398 C CA . CYS A 1 185 ? 37.935 29.176 -19.548 1.00 67.56 185 CYS A CA 1
ATOM 1399 C C . CYS A 1 185 ? 38.514 29.295 -18.130 1.00 67.56 185 CYS A C 1
ATOM 1401 O O . CYS A 1 185 ? 38.421 30.340 -17.483 1.00 67.56 185 CYS A O 1
ATOM 1403 N N . ARG A 1 186 ? 39.180 28.234 -17.661 1.00 61.00 186 ARG A N 1
ATOM 1404 C CA . ARG A 1 186 ? 39.851 28.184 -16.347 1.00 61.00 186 ARG A CA 1
ATOM 1405 C C . ARG A 1 186 ? 40.904 29.282 -16.145 1.00 61.00 186 ARG A C 1
ATOM 1407 O O . ARG A 1 186 ? 41.156 29.685 -15.015 1.00 61.00 186 ARG A O 1
ATOM 1414 N N . LEU A 1 187 ? 41.499 29.779 -17.232 1.00 56.50 187 LEU A N 1
ATOM 1415 C CA . LEU A 1 187 ? 42.523 30.834 -17.224 1.00 56.50 187 LEU A CA 1
ATOM 1416 C C . LEU A 1 187 ? 41.959 32.246 -17.447 1.00 56.50 187 LEU A C 1
ATOM 1418 O O . LEU A 1 187 ? 42.683 33.222 -17.289 1.00 56.50 187 LEU A O 1
ATOM 1422 N N . CYS A 1 188 ? 40.671 32.381 -17.767 1.00 57.06 188 CYS A N 1
ATOM 1423 C CA . CYS A 1 188 ? 40.048 33.682 -18.016 1.00 57.06 188 CYS A CA 1
ATOM 1424 C C . CYS A 1 188 ? 39.591 34.371 -16.717 1.00 57.06 188 CYS A C 1
ATOM 1426 O O . CYS A 1 188 ? 39.186 35.530 -16.745 1.00 57.06 188 CYS A O 1
ATOM 1428 N N . GLY A 1 189 ? 39.681 33.670 -15.578 1.00 47.50 189 GLY A N 1
ATOM 1429 C CA . GLY A 1 189 ? 39.407 34.196 -14.237 1.00 47.50 189 GLY A CA 1
ATOM 1430 C C . GLY A 1 189 ? 40.582 34.923 -13.573 1.00 47.50 189 GLY A C 1
ATOM 1431 O O . GLY A 1 189 ? 40.376 35.616 -12.582 1.00 47.50 189 GLY A O 1
ATOM 1432 N N . SER A 1 190 ? 41.798 34.832 -14.113 1.00 45.78 190 SER A N 1
ATOM 1433 C CA . SER A 1 190 ? 42.833 35.825 -13.832 1.00 45.78 190 SER A CA 1
ATOM 1434 C C . SER A 1 190 ? 42.825 36.781 -15.005 1.00 45.78 190 SER A C 1
ATOM 1436 O O . SER A 1 190 ? 43.491 36.511 -15.993 1.00 45.78 190 SER A O 1
ATOM 1438 N N . TRP A 1 191 ? 42.036 37.851 -14.928 1.00 36.75 191 TRP A N 1
ATOM 1439 C CA . TRP A 1 191 ? 42.244 39.020 -15.775 1.00 36.75 191 TRP A CA 1
ATOM 1440 C C . TRP A 1 191 ? 43.661 39.519 -15.458 1.00 36.75 191 TRP A C 1
ATOM 1442 O O . TRP A 1 191 ? 43.851 40.056 -14.364 1.00 36.75 191 TRP A O 1
ATOM 1452 N N . PRO A 1 192 ? 44.691 39.288 -16.296 1.00 43.19 192 PRO A N 1
ATOM 1453 C CA . PRO A 1 192 ? 45.961 39.936 -16.071 1.00 43.19 192 PRO A CA 1
ATOM 1454 C C . PRO A 1 192 ? 45.781 41.332 -16.649 1.00 43.19 192 PRO A C 1
ATOM 1456 O O . PRO A 1 192 ? 45.307 41.510 -17.775 1.00 43.19 192 PRO A O 1
ATOM 1459 N N . ASP A 1 193 ? 46.130 42.329 -15.859 1.00 44.88 193 ASP A N 1
ATOM 1460 C CA . ASP A 1 193 ? 46.273 43.690 -16.331 1.00 44.88 193 ASP A CA 1
ATOM 1461 C C . ASP A 1 193 ? 46.916 43.738 -17.727 1.00 44.88 193 ASP A C 1
ATOM 1463 O O . ASP A 1 193 ? 47.944 43.116 -17.979 1.00 44.88 193 ASP A O 1
ATOM 1467 N N . ARG A 1 194 ? 46.269 44.487 -18.627 1.00 49.16 194 ARG A N 1
ATOM 1468 C CA . ARG A 1 194 ? 46.834 45.155 -19.811 1.00 49.16 194 ARG A CA 1
ATOM 1469 C C . ARG A 1 194 ? 48.130 44.546 -20.380 1.00 49.16 194 ARG A C 1
ATOM 1471 O O . ARG A 1 194 ? 49.221 44.883 -19.930 1.00 49.16 194 ARG A O 1
ATOM 1478 N N . GLY A 1 195 ? 48.041 43.864 -21.520 1.00 43.06 195 GLY A N 1
ATOM 1479 C CA . GLY A 1 195 ? 49.208 43.780 -22.398 1.00 43.06 195 GLY A CA 1
ATOM 1480 C C . GLY A 1 195 ? 49.105 42.793 -23.549 1.00 43.06 195 GLY A C 1
ATOM 1481 O O . GLY A 1 195 ? 49.155 41.588 -23.354 1.00 43.06 195 GLY A O 1
ATOM 1482 N N . THR A 1 196 ? 49.102 43.348 -24.761 1.00 40.09 196 THR A N 1
ATOM 1483 C CA . THR A 1 196 ? 49.457 42.709 -26.041 1.00 40.09 196 THR A CA 1
ATOM 1484 C C . THR A 1 196 ? 48.423 41.764 -26.670 1.00 40.09 196 THR A C 1
ATOM 1486 O O . THR A 1 196 ? 48.560 40.547 -26.686 1.00 40.09 196 THR A O 1
ATOM 1489 N N . PHE A 1 197 ? 47.441 42.368 -27.349 1.00 41.91 197 PHE A N 1
ATOM 1490 C CA . PHE A 1 197 ? 46.956 41.823 -28.620 1.00 41.91 197 PHE A CA 1
ATOM 1491 C C . PHE A 1 197 ? 48.113 41.868 -29.633 1.00 41.91 197 PHE A C 1
ATOM 1493 O O . PHE A 1 197 ? 48.327 42.878 -30.300 1.00 41.91 197 PHE A O 1
ATOM 1500 N N . GLY A 1 198 ? 48.897 40.795 -29.703 1.00 36.47 198 GLY A N 1
ATOM 1501 C CA . GLY A 1 198 ? 49.777 40.519 -30.834 1.00 36.47 198 GLY A CA 1
ATOM 1502 C C . GLY A 1 198 ? 49.018 39.671 -31.848 1.00 36.47 198 GLY A C 1
ATOM 1503 O O . GLY A 1 198 ? 48.824 38.480 -31.623 1.00 36.47 198 GLY A O 1
ATOM 1504 N N . GLY A 1 199 ? 48.543 40.289 -32.929 1.00 33.09 199 GLY A N 1
ATOM 1505 C CA . GLY A 1 199 ? 48.060 39.563 -34.106 1.00 33.09 199 GLY A CA 1
ATOM 1506 C C . GLY A 1 199 ? 49.221 38.909 -34.874 1.00 33.09 199 GLY A C 1
ATOM 1507 O O . GLY A 1 199 ? 50.361 39.360 -34.732 1.00 33.09 199 GLY A O 1
ATOM 1508 N N . PRO A 1 200 ? 48.962 37.858 -35.672 1.00 43.31 200 PRO A N 1
ATOM 1509 C CA . PRO A 1 200 ? 49.995 37.209 -36.470 1.00 43.31 200 PRO A CA 1
ATOM 1510 C C . PRO A 1 200 ? 50.410 38.097 -37.652 1.00 43.31 200 PRO A C 1
ATOM 1512 O O . PRO A 1 200 ? 49.557 38.677 -38.329 1.00 43.31 200 PRO A O 1
ATOM 1515 N N . GLY A 1 201 ? 51.724 38.190 -37.868 1.00 38.81 201 GLY A N 1
ATOM 1516 C CA . GLY A 1 201 ? 52.312 38.495 -39.175 1.00 38.81 201 GLY A CA 1
ATOM 1517 C C . GLY A 1 201 ? 52.433 37.240 -40.028 1.00 38.81 201 GLY A C 1
ATOM 1518 O O . GLY A 1 201 ? 52.328 36.129 -39.457 1.00 38.81 201 GLY A O 1
#

Secondary structure (DSSP, 8-state):
-------------SS------B-TT-SSBPEEEEEEEEEEEEEEE---HHHHSTTSSTT--S----EEEEEEEEEEEEEEEEEEEEEETTEEEEEEEEEEEEEEETTTEEEEEEEEEEEEEEETTEEEEEEEEE------HHHHHPPP-------SS-TTTT--GGGSTTT-HHHHHHHHHTT--TTTTS---S-------

Sequence (201 aa):
MVLYPDLPWYSTRCCQRRRPVTSPFAETSVGFAIGGEYRGYRGSSLSDLLSQTPGEVLGNGAANPDTSGRYNVYEAFGELIVPVVEDRFLAKNLTVEVGGRYSHYNTTGTSFTYKAGGTWEPVSGFKLRGNWQRATRSPNLAELFSPQTTGLDNFAVDPCQGARGALAPETNAAIAAICNAQGACRLCGSWPDRGTFGGPG